Protein AF-A0AAV6AZR8-F1 (afdb_monomer_lite)

Sequence (219 aa):
MDTLADAMPPPLDPSGRSFALLDEAERDRLSPLLRPLPWIDGLITAMVIAPATPGEADGAEDGLDWLYMIWREGREAEVGALSLSGSAEIVDPVMAHYVHVADTLFEDPEAYRPYLAGSSDPAEAASLWAAGFWSGLSVSPDAWGATLEDEDALPLLAAVLSLVREADMPESVRADSPFQSMPAERREQMRGAAVEMLPEIILALHDHSLGLGEGADEA

Structure (mmCIF, N/CA/C/O backbone):
data_AF-A0AAV6AZR8-F1
#
_entry.id   AF-A0AAV6AZR8-F1
#
loop_
_atom_site.group_PDB
_atom_site.id
_atom_site.type_symbol
_atom_site.label_atom_id
_atom_site.label_alt_id
_atom_site.label_comp_id
_atom_site.label_asym_id
_atom_site.label_entity_id
_atom_site.label_seq_id
_atom_site.pdbx_PDB_ins_code
_atom_site.Cartn_x
_atom_site.Cartn_y
_atom_site.Cartn_z
_atom_site.occupancy
_atom_site.B_iso_or_equiv
_atom_site.auth_seq_id
_atom_site.auth_comp_id
_atom_site.auth_asym_id
_atom_site.auth_atom_id
_atom_site.pdbx_PDB_model_num
ATOM 1 N N . MET A 1 1 ? 25.809 -30.921 -33.225 1.00 39.84 1 MET A N 1
ATOM 2 C CA . MET A 1 1 ? 24.738 -29.923 -33.402 1.00 39.84 1 MET A CA 1
ATOM 3 C C . MET A 1 1 ? 23.665 -30.316 -32.411 1.00 39.84 1 MET A C 1
ATOM 5 O O . MET A 1 1 ? 22.793 -31.093 -32.754 1.00 39.84 1 MET A O 1
ATOM 9 N N . ASP A 1 2 ? 23.842 -29.913 -31.160 1.00 43.34 2 ASP A N 1
ATOM 10 C CA . ASP A 1 2 ? 22.902 -30.188 -30.076 1.00 43.34 2 ASP A CA 1
ATOM 11 C C . ASP A 1 2 ? 23.074 -29.097 -29.019 1.00 43.34 2 ASP A C 1
ATOM 13 O O . ASP A 1 2 ? 24.174 -28.557 -28.923 1.00 43.34 2 ASP A O 1
ATOM 17 N N . THR A 1 3 ? 22.001 -28.832 -28.267 1.00 42.59 3 THR A N 1
ATOM 18 C CA . THR A 1 3 ? 21.740 -27.745 -27.292 1.00 42.59 3 THR A CA 1
ATOM 19 C C . THR A 1 3 ? 20.974 -26.535 -27.837 1.00 42.59 3 THR A C 1
ATOM 21 O O . THR A 1 3 ? 21.466 -25.410 -27.873 1.00 42.59 3 THR A O 1
ATOM 24 N N . LEU A 1 4 ? 19.718 -26.791 -28.209 1.00 40.94 4 LEU A N 1
ATOM 25 C CA . LEU A 1 4 ? 18.610 -25.825 -28.180 1.00 40.94 4 LEU A CA 1
ATOM 26 C C . LEU A 1 4 ? 17.568 -26.319 -27.155 1.00 40.94 4 LEU A C 1
ATOM 28 O O . LEU A 1 4 ? 16.376 -26.401 -27.430 1.00 40.94 4 LEU A O 1
ATOM 32 N N . ALA A 1 5 ? 18.066 -26.743 -25.994 1.00 44.12 5 ALA A N 1
ATOM 33 C CA . ALA A 1 5 ? 17.274 -27.082 -24.823 1.00 44.12 5 ALA A CA 1
ATOM 34 C C . ALA A 1 5 ? 17.603 -26.056 -23.734 1.00 44.12 5 ALA A C 1
ATOM 36 O O . ALA A 1 5 ? 18.777 -25.779 -23.493 1.00 44.12 5 ALA A O 1
ATOM 37 N N . ASP A 1 6 ? 16.547 -25.529 -23.125 1.00 44.09 6 ASP A N 1
ATOM 38 C CA . ASP A 1 6 ? 16.524 -24.690 -21.927 1.00 44.09 6 ASP A CA 1
ATOM 39 C C . ASP A 1 6 ? 17.002 -23.240 -22.035 1.00 44.09 6 ASP A C 1
ATOM 41 O O . ASP A 1 6 ? 18.073 -22.849 -21.584 1.00 44.09 6 ASP A O 1
ATOM 45 N N . ALA A 1 7 ? 16.078 -22.402 -22.500 1.00 41.34 7 ALA A N 1
ATOM 46 C CA . ALA A 1 7 ? 15.711 -21.204 -21.744 1.00 41.34 7 ALA A CA 1
ATOM 47 C C . ALA A 1 7 ? 14.174 -21.089 -21.668 1.00 41.34 7 ALA A C 1
ATOM 49 O O . ALA A 1 7 ? 13.584 -20.064 -21.987 1.00 41.34 7 ALA A O 1
ATOM 50 N N . MET A 1 8 ? 13.526 -22.197 -21.288 1.00 35.59 8 MET A N 1
ATOM 51 C CA . MET A 1 8 ? 12.589 -22.163 -20.166 1.00 35.59 8 MET A CA 1
ATOM 52 C C . MET A 1 8 ? 12.681 -20.920 -19.270 1.00 35.59 8 MET A C 1
ATOM 54 O O . MET A 1 8 ? 13.585 -20.963 -18.435 1.00 35.59 8 MET A O 1
ATOM 58 N N . PRO A 1 9 ? 11.862 -19.845 -19.354 1.00 45.16 9 PRO A N 1
ATOM 59 C CA . PRO A 1 9 ? 11.699 -19.015 -18.165 1.00 45.16 9 PRO A CA 1
ATOM 60 C C . PRO A 1 9 ? 11.375 -19.962 -16.997 1.00 45.16 9 PRO A C 1
ATOM 62 O O . PRO A 1 9 ? 10.613 -20.919 -17.202 1.00 45.16 9 PRO A O 1
ATOM 65 N N . PRO A 1 10 ? 12.017 -19.793 -15.825 1.00 46.09 10 PRO A N 1
ATOM 66 C CA . PRO A 1 10 ? 11.734 -20.649 -14.683 1.00 46.09 10 PRO A CA 1
ATOM 67 C C . PRO A 1 10 ? 10.216 -20.664 -14.459 1.00 46.09 10 PRO A C 1
ATOM 69 O O . PRO A 1 10 ? 9.575 -19.628 -14.662 1.00 46.09 10 PRO A O 1
ATOM 72 N N . PRO A 1 11 ? 9.620 -21.819 -14.110 1.00 41.38 11 PRO A N 1
ATOM 73 C CA . PRO A 1 11 ? 8.207 -21.851 -13.766 1.00 41.38 11 PRO A CA 1
ATOM 74 C C . PRO A 1 11 ? 7.969 -20.784 -12.698 1.00 41.38 11 PRO A C 1
ATOM 76 O O . PRO A 1 11 ? 8.710 -20.736 -11.714 1.00 41.38 11 PRO A O 1
ATOM 79 N N . LEU A 1 12 ? 6.994 -19.903 -12.943 1.00 45.88 12 LEU A N 1
ATOM 80 C CA . LEU A 1 12 ? 6.555 -18.928 -11.953 1.00 45.88 12 LEU A CA 1
ATOM 81 C C . LEU A 1 12 ? 6.284 -19.698 -10.662 1.00 45.88 12 LEU A C 1
ATOM 83 O O . LEU A 1 12 ? 5.565 -20.701 -10.682 1.00 45.88 12 LEU A O 1
ATOM 87 N N . ASP A 1 13 ? 6.924 -19.271 -9.577 1.00 49.69 13 ASP A N 1
ATOM 88 C CA . ASP A 1 13 ? 6.594 -19.775 -8.255 1.00 49.69 13 ASP A CA 1
ATOM 89 C C . ASP A 1 13 ? 5.095 -19.520 -8.046 1.00 49.69 13 ASP A C 1
ATOM 91 O O . ASP A 1 13 ? 4.672 -18.363 -8.149 1.00 49.69 13 ASP A O 1
ATOM 95 N N . PRO A 1 14 ? 4.273 -20.563 -7.829 1.00 49.53 14 PRO A N 1
ATOM 96 C CA . PRO A 1 14 ? 2.843 -20.374 -7.649 1.00 49.53 14 PRO A CA 1
ATOM 97 C C . PRO A 1 14 ? 2.523 -19.503 -6.429 1.00 49.53 14 PRO A C 1
ATOM 99 O O . PRO A 1 14 ? 1.439 -18.946 -6.412 1.00 49.53 14 PRO A O 1
ATOM 102 N N . SER A 1 15 ? 3.459 -19.355 -5.477 1.00 59.19 15 SER A N 1
ATOM 103 C CA . SER A 1 15 ? 3.314 -18.509 -4.282 1.00 59.19 15 SER A CA 1
ATOM 104 C C . SER A 1 15 ? 3.686 -17.031 -4.483 1.00 59.19 15 SER A C 1
ATOM 106 O O . SER A 1 15 ? 3.701 -16.239 -3.537 1.00 59.19 15 SER A O 1
ATOM 108 N N . GLY A 1 16 ? 4.015 -16.634 -5.720 1.00 69.31 16 GLY A N 1
ATOM 109 C CA . GLY A 1 16 ? 4.488 -15.284 -6.010 1.00 69.31 16 GLY A CA 1
ATOM 110 C C . GLY A 1 16 ? 5.851 -14.972 -5.372 1.00 69.31 16 GLY A C 1
ATOM 111 O O . GLY A 1 16 ? 6.478 -15.795 -4.711 1.00 69.31 16 GLY A O 1
ATOM 112 N N . ARG A 1 17 ? 6.367 -13.758 -5.592 1.00 86.69 17 ARG A N 1
ATOM 113 C CA . ARG A 1 17 ? 7.645 -13.289 -5.026 1.00 86.69 17 ARG A CA 1
ATOM 114 C C . ARG A 1 17 ? 7.453 -11.913 -4.413 1.00 86.69 17 ARG A C 1
ATOM 116 O O . ARG A 1 17 ? 7.167 -10.956 -5.123 1.00 86.69 17 ARG A O 1
ATOM 123 N N . SER A 1 18 ? 7.710 -11.812 -3.112 1.00 88.38 18 SER A N 1
ATOM 124 C CA . SER A 1 18 ? 7.709 -10.540 -2.389 1.00 88.38 18 SER A CA 1
ATOM 125 C C . SER A 1 18 ? 8.753 -9.558 -2.930 1.00 88.38 18 SER A C 1
ATOM 127 O O . SER A 1 18 ? 9.899 -9.942 -3.192 1.00 88.38 18 SER A O 1
ATOM 129 N N . PHE A 1 19 ? 8.434 -8.263 -2.949 1.00 92.12 19 PHE A N 1
ATOM 130 C CA . PHE A 1 19 ? 9.407 -7.183 -3.148 1.00 92.12 19 PHE A CA 1
ATOM 131 C C . PHE A 1 19 ? 10.575 -7.232 -2.152 1.00 92.12 19 PHE A C 1
ATOM 133 O O . PHE A 1 19 ? 11.686 -6.793 -2.472 1.00 92.12 19 PHE A O 1
ATOM 140 N N . ALA A 1 20 ? 10.368 -7.807 -0.961 1.00 87.88 20 ALA A N 1
ATOM 141 C CA . ALA A 1 20 ? 11.431 -8.035 0.018 1.00 87.88 20 ALA A CA 1
ATOM 142 C C . ALA A 1 20 ? 12.569 -8.908 -0.538 1.00 87.88 20 ALA A C 1
ATOM 144 O O . ALA A 1 20 ? 13.720 -8.751 -0.129 1.00 87.88 20 ALA A O 1
ATOM 145 N N . LEU A 1 21 ? 12.263 -9.776 -1.506 1.00 90.38 21 LEU A N 1
ATOM 146 C CA . LEU A 1 21 ? 13.210 -10.700 -2.118 1.00 90.38 21 LEU A CA 1
ATOM 147 C C . LEU A 1 21 ? 13.931 -10.119 -3.334 1.00 90.38 21 LEU A C 1
ATOM 149 O O . LEU A 1 21 ? 14.850 -10.774 -3.819 1.00 90.38 21 LEU A O 1
ATOM 153 N N . LEU A 1 22 ? 13.540 -8.945 -3.844 1.00 90.25 22 LEU A N 1
ATOM 154 C CA . LEU A 1 22 ? 14.259 -8.281 -4.938 1.00 90.25 22 LEU A CA 1
ATOM 155 C C . LEU A 1 22 ? 15.672 -7.903 -4.497 1.00 90.25 22 LEU A C 1
ATOM 157 O O . LEU A 1 22 ? 15.849 -7.359 -3.405 1.00 90.25 22 LEU A O 1
ATOM 161 N N . ASP A 1 23 ? 16.666 -8.155 -5.342 1.00 90.31 23 ASP A N 1
ATOM 162 C CA . ASP A 1 23 ? 18.022 -7.672 -5.103 1.00 90.31 23 ASP A CA 1
ATOM 163 C C . ASP A 1 23 ? 18.166 -6.172 -5.436 1.00 90.31 23 ASP A C 1
ATOM 165 O O . ASP A 1 23 ? 17.248 -5.516 -5.936 1.00 90.31 23 ASP A O 1
ATOM 169 N N . GLU A 1 24 ? 19.317 -5.588 -5.096 1.00 88.69 24 GLU A N 1
ATOM 170 C CA . GLU A 1 24 ? 19.593 -4.165 -5.338 1.00 88.69 24 GLU A CA 1
ATOM 171 C C . GLU A 1 24 ? 19.559 -3.815 -6.834 1.00 88.69 24 GLU A C 1
ATOM 173 O O . GLU A 1 24 ? 18.994 -2.792 -7.211 1.00 88.69 24 GLU A O 1
ATOM 178 N N . ALA A 1 25 ? 20.067 -4.695 -7.702 1.00 90.19 25 ALA A N 1
ATOM 179 C CA . ALA A 1 25 ? 20.112 -4.456 -9.141 1.00 90.19 25 ALA A CA 1
ATOM 180 C C . ALA A 1 25 ? 18.718 -4.520 -9.788 1.00 90.19 25 ALA A C 1
ATOM 182 O O . ALA A 1 25 ? 18.440 -3.785 -10.739 1.00 90.19 25 ALA A O 1
ATOM 183 N N . GLU A 1 26 ? 17.840 -5.391 -9.291 1.00 90.62 26 GLU A N 1
ATOM 184 C CA . GLU A 1 26 ? 16.429 -5.443 -9.665 1.00 90.62 26 GLU A CA 1
ATOM 185 C C . GLU A 1 26 ? 15.716 -4.155 -9.235 1.00 90.62 26 GLU A C 1
ATOM 187 O O . GLU A 1 26 ? 15.073 -3.507 -10.062 1.00 90.62 26 GLU A O 1
ATOM 192 N N . ARG A 1 27 ? 15.883 -3.720 -7.979 1.00 90.62 27 ARG A N 1
ATOM 193 C CA . ARG A 1 27 ? 15.265 -2.478 -7.476 1.00 90.62 27 ARG A CA 1
ATOM 194 C C . ARG A 1 27 ? 15.737 -1.243 -8.242 1.00 90.62 27 ARG A C 1
ATOM 196 O O . ARG A 1 27 ? 14.907 -0.424 -8.643 1.00 90.62 27 ARG A O 1
ATOM 203 N N . ASP A 1 28 ? 17.036 -1.136 -8.503 1.00 90.38 28 ASP A N 1
ATOM 204 C CA . ASP A 1 28 ? 17.619 -0.025 -9.259 1.00 90.38 28 ASP A CA 1
ATOM 205 C C . ASP A 1 28 ? 17.060 0.051 -10.679 1.00 90.38 28 ASP A C 1
ATOM 207 O O . ASP A 1 28 ? 16.790 1.146 -11.175 1.00 90.38 28 ASP A O 1
ATOM 211 N N . ARG A 1 29 ? 16.827 -1.102 -11.319 1.00 89.50 29 ARG A N 1
ATOM 212 C CA 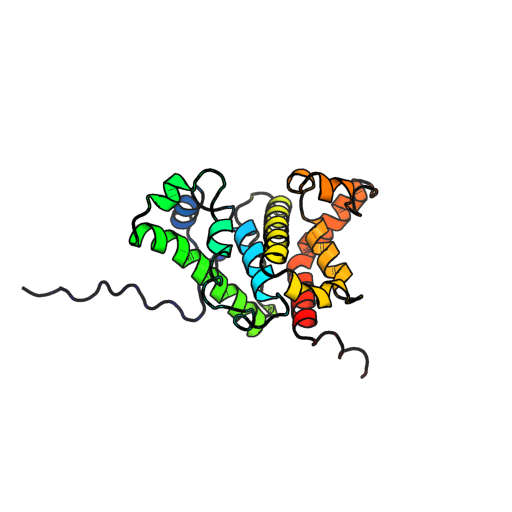. ARG A 1 29 ? 16.239 -1.183 -12.663 1.00 89.50 29 ARG A CA 1
ATOM 213 C C . ARG A 1 29 ? 14.773 -0.753 -12.689 1.00 89.50 29 ARG A C 1
ATOM 215 O O . ARG A 1 29 ? 14.357 -0.112 -13.651 1.00 89.50 29 ARG A O 1
ATOM 222 N N . LEU A 1 30 ? 14.002 -1.093 -11.656 1.00 89.81 30 LEU A N 1
ATOM 223 C CA . LEU A 1 30 ? 12.572 -0.777 -11.560 1.00 89.81 30 LEU A CA 1
ATOM 224 C C . LEU A 1 30 ? 12.313 0.694 -11.181 1.00 89.81 30 LEU A C 1
ATOM 226 O O . LEU A 1 30 ? 11.395 1.322 -11.712 1.00 89.81 30 LEU A O 1
ATOM 230 N N . SER A 1 31 ? 13.145 1.263 -10.303 1.00 89.38 31 SER A N 1
ATOM 231 C CA . SER A 1 31 ? 12.974 2.607 -9.718 1.00 89.38 31 SER A CA 1
ATOM 232 C C . SER A 1 31 ? 12.757 3.790 -10.693 1.00 89.38 31 SER A C 1
ATOM 234 O O . SER A 1 31 ? 12.057 4.742 -10.320 1.00 89.38 31 SER A O 1
ATOM 236 N N . PRO A 1 32 ? 13.298 3.804 -11.932 1.00 89.31 32 PRO A N 1
ATOM 237 C CA . PRO A 1 32 ? 13.096 4.914 -12.864 1.00 89.31 32 PRO A CA 1
ATOM 238 C C . PRO A 1 32 ? 11.761 4.838 -13.614 1.00 89.31 32 PRO A C 1
ATOM 240 O O . PRO A 1 32 ? 11.379 5.810 -14.268 1.00 89.31 32 PRO A O 1
ATOM 243 N N . LEU A 1 33 ? 11.090 3.686 -13.597 1.00 90.00 33 LEU A N 1
ATOM 244 C CA . LEU A 1 33 ? 9.891 3.416 -14.397 1.00 90.00 33 LEU A CA 1
ATOM 245 C C . LEU A 1 33 ? 8.650 3.263 -13.524 1.00 90.00 33 LEU A C 1
ATOM 247 O O . LEU A 1 33 ? 7.577 3.732 -13.900 1.00 90.00 33 LEU A O 1
ATOM 251 N N . LEU A 1 34 ? 8.810 2.655 -12.352 1.00 91.50 34 LEU A N 1
ATOM 252 C CA . LEU A 1 34 ? 7.734 2.424 -11.405 1.00 91.50 34 LEU A CA 1
ATOM 253 C C . LEU A 1 34 ? 7.614 3.556 -10.380 1.00 91.50 34 LEU A C 1
ATOM 255 O O . LEU A 1 34 ? 8.583 4.247 -10.045 1.00 91.50 34 LEU A O 1
ATOM 259 N N . ARG A 1 35 ? 6.405 3.721 -9.842 1.00 92.56 35 ARG A N 1
ATOM 260 C CA . ARG A 1 35 ? 6.195 4.379 -8.551 1.00 92.56 35 ARG A CA 1
ATOM 261 C C . ARG A 1 35 ? 6.989 3.640 -7.458 1.00 92.56 35 ARG A C 1
ATOM 263 O O . ARG A 1 35 ? 7.381 2.488 -7.652 1.00 92.56 35 ARG A O 1
ATOM 270 N N . PRO A 1 36 ? 7.263 4.285 -6.309 1.00 93.19 36 PRO A N 1
ATOM 271 C CA . PRO A 1 36 ? 7.987 3.637 -5.218 1.00 93.19 36 PRO A CA 1
ATOM 272 C C . PRO A 1 36 ? 7.353 2.297 -4.827 1.00 93.19 36 PRO A C 1
ATOM 274 O O . PRO A 1 36 ? 6.136 2.213 -4.696 1.00 93.19 36 PRO A O 1
ATOM 277 N N . LEU A 1 37 ? 8.169 1.265 -4.594 1.00 94.62 37 LEU A N 1
ATOM 278 C CA . LEU A 1 37 ? 7.673 -0.072 -4.245 1.00 94.62 37 LEU A CA 1
ATOM 279 C C . LEU A 1 37 ? 6.726 -0.086 -3.025 1.00 94.62 37 LEU A C 1
ATOM 281 O O . LEU A 1 37 ? 5.713 -0.771 -3.121 1.00 94.62 37 LEU A O 1
ATOM 285 N N . PRO A 1 38 ? 6.946 0.700 -1.941 1.00 95.06 38 PRO A N 1
ATOM 286 C CA . PRO A 1 38 ? 5.963 0.802 -0.857 1.00 95.06 38 PRO A CA 1
ATOM 287 C C . PRO A 1 38 ? 4.595 1.296 -1.327 1.00 95.06 38 PRO A C 1
ATOM 289 O O . PRO A 1 38 ? 3.573 0.779 -0.899 1.00 95.06 38 PRO A O 1
ATOM 292 N N . TRP A 1 39 ? 4.563 2.261 -2.251 1.00 94.94 39 TRP A N 1
ATOM 293 C CA . TRP A 1 39 ? 3.314 2.759 -2.830 1.00 94.94 39 TRP A CA 1
ATOM 294 C C . TRP A 1 39 ? 2.600 1.663 -3.631 1.00 94.94 39 TRP A C 1
ATOM 296 O O . TRP A 1 39 ? 1.392 1.498 -3.517 1.00 94.94 39 TRP A O 1
ATOM 306 N N . ILE A 1 40 ? 3.341 0.878 -4.416 1.00 95.75 40 ILE A N 1
ATOM 307 C CA . ILE A 1 40 ? 2.758 -0.224 -5.196 1.00 95.75 40 ILE A CA 1
ATOM 308 C C . ILE A 1 40 ? 2.228 -1.326 -4.274 1.00 95.75 40 ILE A C 1
ATOM 310 O O . ILE A 1 40 ? 1.142 -1.842 -4.516 1.00 95.75 40 ILE A O 1
ATOM 314 N N . ASP A 1 41 ? 2.957 -1.652 -3.206 1.00 96.81 41 ASP A N 1
ATOM 315 C CA . ASP A 1 41 ? 2.508 -2.605 -2.190 1.00 96.81 41 ASP A CA 1
ATOM 316 C C . ASP A 1 41 ? 1.186 -2.163 -1.553 1.00 96.81 41 ASP A C 1
ATOM 318 O O . ASP A 1 41 ? 0.236 -2.932 -1.548 1.00 96.81 41 ASP A O 1
ATOM 322 N N . GLY A 1 42 ? 1.069 -0.899 -1.132 1.00 96.62 42 GLY A N 1
ATOM 323 C CA . GLY A 1 42 ? -0.186 -0.382 -0.581 1.00 96.62 42 GLY A CA 1
ATOM 324 C C . GLY A 1 42 ? -1.360 -0.466 -1.559 1.00 96.62 42 GLY A C 1
ATOM 325 O O . GLY A 1 42 ? -2.448 -0.886 -1.165 1.00 96.62 42 GLY A O 1
ATOM 326 N N . LEU A 1 43 ? -1.138 -0.116 -2.834 1.00 95.75 43 LEU A N 1
ATOM 327 C CA . LEU A 1 43 ? -2.140 -0.258 -3.901 1.00 95.75 43 LEU A CA 1
ATOM 328 C C . LEU A 1 43 ? -2.629 -1.709 -4.011 1.00 95.75 43 LEU A C 1
ATOM 330 O O . LEU A 1 43 ? -3.835 -1.953 -3.999 1.00 95.75 43 LEU A O 1
ATOM 334 N N . ILE A 1 44 ? -1.690 -2.654 -4.094 1.00 95.19 44 ILE A N 1
ATOM 335 C CA . ILE A 1 44 ? -1.968 -4.089 -4.192 1.00 95.19 44 ILE A CA 1
ATOM 336 C C . ILE A 1 44 ? -2.739 -4.571 -2.964 1.00 95.19 44 ILE A C 1
ATOM 338 O O . ILE A 1 44 ? -3.760 -5.231 -3.124 1.00 95.19 44 ILE A O 1
ATOM 342 N N . THR A 1 45 ? -2.306 -4.211 -1.754 1.00 96.00 45 THR A N 1
ATOM 343 C CA . THR A 1 45 ? -2.985 -4.616 -0.519 1.00 96.00 45 THR A CA 1
ATOM 344 C C . THR A 1 45 ? -4.435 -4.156 -0.506 1.00 96.00 45 THR A C 1
ATOM 346 O O . THR A 1 45 ? -5.312 -4.964 -0.225 1.00 96.00 45 THR A O 1
ATOM 349 N N . ALA A 1 46 ? -4.711 -2.893 -0.851 1.00 94.38 46 ALA A N 1
ATOM 350 C CA . ALA A 1 46 ? -6.084 -2.395 -0.936 1.00 94.38 46 ALA A CA 1
ATOM 351 C C . ALA A 1 46 ? -6.919 -3.195 -1.946 1.00 94.38 46 ALA A C 1
ATOM 353 O O . ALA A 1 46 ? -8.059 -3.540 -1.666 1.00 94.38 46 ALA A O 1
ATOM 354 N N . MET A 1 47 ? -6.362 -3.531 -3.108 1.00 91.19 47 MET A N 1
ATOM 355 C CA . MET A 1 47 ? -7.083 -4.339 -4.093 1.00 91.19 47 MET A CA 1
ATOM 356 C C . MET A 1 47 ? -7.344 -5.773 -3.622 1.00 91.19 47 MET A C 1
ATOM 358 O O . MET A 1 47 ? -8.382 -6.334 -3.953 1.00 91.19 47 MET A O 1
ATOM 362 N N . VAL A 1 48 ? -6.407 -6.371 -2.883 1.00 91.06 48 VAL A N 1
ATOM 363 C CA . VAL A 1 48 ? -6.520 -7.747 -2.379 1.00 91.06 48 VAL A CA 1
ATOM 364 C C . VAL A 1 48 ? -7.557 -7.853 -1.264 1.00 91.06 48 VAL A C 1
ATOM 366 O O . VAL A 1 48 ? -8.333 -8.801 -1.263 1.00 91.06 48 VAL A O 1
ATOM 369 N N . ILE A 1 49 ? -7.592 -6.886 -0.341 1.00 90.62 49 ILE A N 1
ATOM 370 C CA . ILE A 1 49 ? -8.554 -6.887 0.775 1.00 90.62 49 ILE A CA 1
ATOM 371 C C . ILE A 1 49 ? -9.874 -6.191 0.431 1.00 90.62 49 ILE A C 1
ATOM 373 O O . ILE A 1 49 ? -10.745 -6.079 1.290 1.00 90.62 49 ILE A O 1
ATOM 377 N N . ALA A 1 50 ? -10.019 -5.663 -0.790 1.00 83.38 50 ALA A N 1
ATOM 378 C CA . ALA A 1 50 ? -11.271 -5.065 -1.221 1.00 83.38 50 ALA A CA 1
ATOM 379 C C . ALA A 1 50 ? -12.398 -6.109 -1.056 1.00 83.38 50 ALA A C 1
ATOM 381 O O . ALA A 1 50 ? -12.237 -7.227 -1.544 1.00 83.38 50 ALA A O 1
ATOM 382 N N . PRO A 1 51 ? -13.541 -5.772 -0.428 1.00 65.00 51 PRO A N 1
ATOM 383 C CA . PRO A 1 51 ? -14.620 -6.728 -0.122 1.00 65.00 51 PRO A CA 1
ATOM 384 C C . PRO A 1 51 ? -15.362 -7.357 -1.325 1.00 65.00 51 PRO A C 1
ATOM 386 O O . PRO A 1 51 ? -16.477 -7.852 -1.173 1.00 65.00 51 PRO A O 1
ATOM 389 N N . ALA A 1 52 ? -14.794 -7.344 -2.533 1.00 63.16 52 ALA A N 1
ATOM 390 C CA . ALA A 1 52 ? -15.382 -7.929 -3.735 1.00 63.16 52 ALA A CA 1
ATOM 391 C C . ALA A 1 52 ? -14.562 -9.127 -4.226 1.00 63.16 52 ALA A C 1
ATOM 393 O O . ALA A 1 52 ? -13.335 -9.120 -4.196 1.00 63.16 52 ALA A O 1
ATOM 394 N N . THR A 1 53 ? -15.238 -10.149 -4.752 1.00 49.97 53 THR A N 1
ATOM 395 C CA . THR A 1 53 ? -14.569 -11.273 -5.414 1.00 49.97 53 THR A CA 1
ATOM 396 C C . THR A 1 53 ? -13.912 -10.772 -6.707 1.00 49.97 53 THR A C 1
ATOM 398 O O . THR A 1 53 ? -14.623 -10.227 -7.561 1.00 49.97 53 THR A O 1
ATOM 401 N N . PRO A 1 54 ? -12.590 -10.948 -6.910 1.00 43.31 54 PRO A N 1
ATOM 402 C CA . PRO A 1 54 ? -11.954 -10.611 -8.179 1.00 43.31 54 PRO A CA 1
ATOM 403 C C . PRO A 1 54 ? -12.645 -11.373 -9.325 1.00 43.31 54 PRO A C 1
ATOM 405 O O . PRO A 1 54 ? -12.508 -12.590 -9.437 1.00 43.31 54 PRO A O 1
ATOM 408 N N . GLY A 1 55 ? -13.426 -10.669 -10.154 1.00 41.78 55 GLY A N 1
ATOM 409 C CA . GLY A 1 55 ? -14.123 -11.237 -11.318 1.00 41.78 55 GLY A CA 1
ATOM 410 C C . GLY A 1 55 ? -15.657 -11.165 -11.332 1.00 41.78 55 GLY A C 1
ATOM 411 O O . GLY A 1 55 ? -16.239 -11.598 -12.326 1.00 41.78 55 GLY A O 1
ATOM 412 N N . GLU A 1 56 ? -16.320 -10.622 -10.302 1.00 45.28 56 GLU A N 1
ATOM 413 C CA . GLU A 1 56 ? -17.786 -10.403 -10.326 1.00 45.28 56 GLU A CA 1
ATOM 414 C C . GLU A 1 56 ? -18.213 -8.996 -10.781 1.00 45.28 56 GLU A C 1
ATOM 416 O O . GLU A 1 56 ? -19.371 -8.796 -11.148 1.00 45.28 56 GLU A O 1
ATOM 421 N N . ALA A 1 57 ? -17.290 -8.030 -10.823 1.00 46.25 57 ALA A N 1
ATOM 422 C CA . ALA A 1 57 ? -17.534 -6.744 -11.470 1.00 46.25 57 ALA A CA 1
ATOM 423 C C . ALA A 1 57 ? -17.536 -6.932 -12.999 1.00 46.25 57 ALA A C 1
ATOM 425 O O . ALA A 1 57 ? -16.641 -7.573 -13.551 1.00 46.25 57 ALA A O 1
ATOM 426 N N . ASP A 1 58 ? -18.570 -6.418 -13.665 1.00 43.03 58 ASP A N 1
ATOM 427 C CA . ASP A 1 58 ? -18.837 -6.566 -15.098 1.00 43.03 58 ASP A CA 1
ATOM 428 C C . ASP A 1 58 ? -17.578 -6.403 -15.980 1.00 43.03 58 ASP A C 1
ATOM 430 O O . ASP A 1 58 ? -17.087 -5.299 -16.181 1.00 43.03 58 ASP A O 1
ATOM 434 N N . GLY A 1 59 ? -17.114 -7.505 -16.583 1.00 45.50 59 GLY A N 1
ATOM 435 C CA . GLY A 1 59 ? -16.168 -7.496 -17.705 1.00 45.50 59 GLY A CA 1
ATOM 436 C C . GLY A 1 59 ? -14.697 -7.725 -17.338 1.00 45.50 59 GLY A C 1
ATOM 437 O O . GLY A 1 59 ? -13.982 -6.831 -16.910 1.00 45.50 59 GLY A O 1
ATOM 438 N N . ALA A 1 60 ? -14.189 -8.919 -17.655 1.00 47.22 60 ALA A N 1
ATOM 439 C CA . ALA A 1 60 ? -12.776 -9.295 -17.527 1.00 47.22 60 ALA A CA 1
ATOM 440 C C . ALA A 1 60 ? -11.792 -8.480 -18.407 1.00 47.22 60 ALA A C 1
ATOM 442 O O . ALA A 1 60 ? -10.594 -8.755 -18.377 1.00 47.22 60 ALA A O 1
ATOM 443 N N . GLU A 1 61 ? -12.271 -7.515 -19.204 1.00 48.19 61 GLU A N 1
ATOM 444 C CA . GLU A 1 61 ? -11.422 -6.650 -20.039 1.00 48.19 61 GLU A CA 1
ATOM 445 C C . GLU A 1 61 ? -10.756 -5.507 -19.246 1.00 48.19 61 GLU A C 1
ATOM 447 O O . GLU A 1 61 ? -9.673 -5.088 -19.646 1.00 48.19 61 GLU A O 1
ATOM 452 N N . ASP A 1 62 ? -11.291 -5.108 -18.082 1.00 53.91 62 ASP A N 1
ATOM 453 C CA . ASP A 1 62 ? -10.785 -3.961 -17.293 1.00 53.91 62 ASP A CA 1
ATOM 454 C C . ASP A 1 62 ? -9.875 -4.374 -16.106 1.00 53.91 62 ASP A C 1
ATOM 456 O O . ASP A 1 62 ? -9.333 -3.542 -15.376 1.00 53.91 62 ASP A O 1
ATOM 460 N N . GLY A 1 63 ? -9.652 -5.680 -15.896 1.00 61.78 63 GLY A N 1
ATOM 461 C CA . GLY A 1 63 ? -9.010 -6.223 -14.682 1.00 61.78 63 GLY A CA 1
ATOM 462 C C . GLY A 1 63 ? -7.527 -5.871 -14.475 1.00 61.78 63 GLY A C 1
ATOM 463 O O . GLY A 1 63 ? -6.967 -6.158 -13.416 1.00 61.78 63 GLY A O 1
ATOM 464 N N . LEU A 1 64 ? -6.875 -5.258 -15.466 1.00 72.12 64 LEU A N 1
ATOM 465 C CA . LEU A 1 64 ? -5.458 -4.881 -15.419 1.00 72.12 64 LEU A CA 1
ATOM 466 C C . LEU A 1 64 ? -5.220 -3.373 -15.555 1.00 72.12 64 LEU A C 1
ATOM 468 O O . LEU A 1 64 ? -4.064 -2.953 -15.586 1.00 72.12 64 LEU A O 1
ATOM 472 N N . ASP A 1 65 ? -6.264 -2.544 -15.585 1.00 77.50 65 ASP A N 1
ATOM 473 C CA . ASP A 1 65 ? -6.109 -1.092 -15.756 1.00 77.50 65 ASP A CA 1
ATOM 474 C C . ASP A 1 65 ? -5.330 -0.432 -14.609 1.00 77.50 65 ASP A C 1
ATOM 476 O O . ASP A 1 65 ? -4.632 0.568 -14.799 1.00 77.50 65 ASP A O 1
ATOM 480 N N . TRP A 1 66 ? -5.347 -1.047 -13.427 1.00 84.94 66 TRP A N 1
ATOM 481 C CA . TRP A 1 66 ? -4.524 -0.641 -12.290 1.00 84.94 66 TRP A CA 1
ATOM 482 C C . TRP A 1 66 ? -3.013 -0.710 -12.586 1.00 84.94 66 TRP A C 1
ATOM 484 O O . TRP A 1 66 ? -2.240 0.048 -11.995 1.00 84.94 66 TRP A O 1
ATOM 494 N N . LEU A 1 67 ? -2.566 -1.538 -13.546 1.00 85.56 67 LEU A N 1
ATOM 495 C CA . LEU A 1 67 ? -1.168 -1.558 -13.994 1.00 85.56 67 LEU A CA 1
ATOM 496 C C . LEU A 1 67 ? -0.758 -0.238 -14.654 1.00 85.56 67 LEU A C 1
ATOM 498 O O . LEU A 1 67 ? 0.428 0.069 -14.713 1.00 85.56 67 LEU A O 1
ATOM 502 N N . TYR A 1 68 ? -1.691 0.591 -15.127 1.00 85.31 68 TYR A N 1
ATOM 503 C CA . TYR A 1 68 ? -1.337 1.933 -15.587 1.00 85.31 68 TYR A CA 1
ATOM 504 C C . TYR A 1 68 ? -1.006 2.885 -14.431 1.00 85.31 68 TYR A C 1
ATOM 506 O O . TYR A 1 68 ? -0.275 3.856 -14.629 1.00 85.31 68 TYR A O 1
ATOM 514 N N . MET A 1 69 ? -1.482 2.596 -13.215 1.00 88.25 69 MET A N 1
ATOM 515 C CA . MET A 1 69 ? -1.264 3.437 -12.035 1.00 88.25 69 MET A CA 1
ATOM 516 C C . MET A 1 69 ? 0.128 3.254 -11.423 1.00 88.25 69 MET A C 1
ATOM 518 O O . MET A 1 69 ? 0.646 4.183 -10.801 1.00 88.25 69 MET A O 1
ATOM 522 N N . ILE A 1 70 ? 0.750 2.083 -11.601 1.00 90.19 70 ILE A N 1
ATOM 523 C CA . ILE A 1 70 ? 2.074 1.778 -11.032 1.00 90.19 70 ILE A CA 1
ATOM 524 C C . ILE A 1 70 ? 3.220 2.458 -11.786 1.00 90.19 70 ILE A C 1
ATOM 526 O O . ILE A 1 70 ? 4.336 2.518 -11.268 1.00 90.19 70 ILE A O 1
ATOM 530 N N . TRP A 1 71 ? 2.973 2.986 -12.988 1.00 89.75 71 TRP A N 1
ATOM 531 C CA . TRP A 1 71 ? 3.971 3.751 -13.727 1.00 89.75 71 TRP A CA 1
ATOM 532 C C . TRP A 1 71 ? 4.217 5.102 -13.063 1.00 89.75 71 TRP A C 1
ATOM 534 O O . TRP A 1 71 ? 3.309 5.771 -12.562 1.00 89.75 71 TRP A O 1
ATOM 544 N N . ARG A 1 72 ? 5.476 5.533 -13.073 1.00 83.94 72 ARG A N 1
ATOM 545 C CA . ARG A 1 72 ? 5.841 6.871 -12.620 1.00 83.94 72 ARG A CA 1
ATOM 546 C C . ARG A 1 72 ? 5.305 7.917 -13.601 1.00 83.94 72 ARG A C 1
ATOM 548 O O . ARG A 1 72 ? 5.432 7.756 -14.812 1.00 83.94 72 ARG A O 1
ATOM 555 N N . GLU A 1 73 ? 4.745 8.999 -13.066 1.00 80.44 73 GLU A N 1
ATOM 556 C CA . GLU A 1 73 ? 4.160 10.084 -13.868 1.00 80.44 73 GLU A CA 1
ATOM 557 C C . GLU A 1 73 ? 5.156 10.645 -14.891 1.00 80.44 73 GLU A C 1
ATOM 559 O O . GLU A 1 73 ? 6.320 10.907 -14.565 1.00 80.44 73 GLU A O 1
ATOM 564 N N . GLY A 1 74 ? 4.695 10.842 -16.130 1.00 77.19 74 GLY A N 1
ATOM 565 C CA . GLY A 1 74 ? 5.504 11.404 -17.213 1.00 77.19 74 GLY A CA 1
ATOM 566 C C . GLY A 1 74 ? 6.428 10.399 -17.908 1.00 77.19 74 GLY A C 1
ATOM 567 O O . GLY A 1 74 ? 7.299 10.807 -18.679 1.00 77.19 74 GLY A O 1
ATOM 568 N N . ARG A 1 75 ? 6.282 9.097 -17.627 1.00 78.12 75 ARG A N 1
ATOM 569 C CA . ARG A 1 75 ? 7.080 8.011 -18.230 1.00 78.12 75 ARG A CA 1
ATOM 570 C C . ARG A 1 75 ? 6.281 7.172 -19.230 1.00 78.12 75 ARG A C 1
ATOM 572 O O . ARG A 1 75 ? 6.772 6.151 -19.701 1.00 78.12 75 ARG A O 1
ATOM 579 N N . GLU A 1 76 ? 5.086 7.612 -19.613 1.00 74.62 76 GLU A N 1
ATOM 580 C CA . GLU A 1 76 ? 4.155 6.875 -20.477 1.00 74.62 76 GLU A CA 1
ATOM 581 C C . GLU A 1 76 ? 4.773 6.581 -21.853 1.00 74.62 76 GLU A C 1
ATOM 583 O O . GLU A 1 76 ? 4.615 5.489 -22.396 1.00 74.62 76 GLU A O 1
ATOM 588 N N . ALA A 1 77 ? 5.543 7.529 -22.398 1.00 75.56 77 ALA A N 1
ATOM 589 C CA . ALA A 1 77 ? 6.252 7.352 -23.665 1.00 75.56 77 ALA A CA 1
ATOM 590 C C . ALA A 1 77 ? 7.384 6.312 -23.580 1.00 75.56 77 ALA A C 1
ATOM 592 O O . ALA A 1 77 ? 7.667 5.632 -24.564 1.00 75.56 77 ALA A O 1
ATOM 593 N N . GLU A 1 78 ? 8.030 6.183 -22.420 1.00 79.19 78 GLU A N 1
ATOM 594 C CA . GLU A 1 78 ? 9.103 5.210 -22.197 1.00 79.19 78 GLU A CA 1
ATOM 595 C C . GLU A 1 78 ? 8.537 3.813 -21.976 1.00 79.19 78 GLU A C 1
ATOM 597 O O . GLU A 1 78 ? 9.036 2.862 -22.570 1.00 79.19 78 GLU A O 1
ATOM 602 N N . VAL A 1 79 ? 7.447 3.707 -21.210 1.00 75.56 79 VAL A N 1
ATOM 603 C CA . VAL A 1 79 ? 6.689 2.461 -21.035 1.00 75.56 79 VAL A CA 1
ATOM 604 C C . VAL A 1 79 ? 6.134 1.976 -22.377 1.00 75.56 79 VAL A C 1
ATOM 606 O O . VAL A 1 79 ? 6.314 0.815 -22.731 1.00 75.56 79 VAL A O 1
ATOM 609 N N . GLY A 1 80 ? 5.538 2.868 -23.174 1.00 75.00 80 GLY A N 1
ATOM 610 C CA . GLY A 1 80 ? 5.009 2.533 -24.501 1.00 75.00 80 GLY A CA 1
ATOM 611 C C . GLY A 1 80 ? 6.076 2.151 -25.535 1.00 75.00 80 GLY A C 1
ATOM 612 O O . GLY A 1 80 ? 5.748 1.550 -26.557 1.00 75.00 80 GLY A O 1
ATOM 613 N N . ALA A 1 81 ? 7.347 2.480 -25.285 1.00 80.50 81 ALA A N 1
ATOM 614 C CA . ALA A 1 81 ? 8.476 2.104 -26.135 1.00 80.50 81 ALA A CA 1
ATOM 615 C C . ALA A 1 81 ? 9.126 0.767 -25.732 1.00 80.50 81 ALA A C 1
ATOM 617 O O . ALA A 1 81 ? 10.038 0.302 -26.426 1.00 80.50 81 ALA A O 1
ATOM 618 N N . LEU A 1 82 ? 8.692 0.148 -24.628 1.00 79.06 82 LEU A N 1
ATOM 619 C CA . LEU A 1 82 ? 9.221 -1.137 -24.189 1.00 79.06 82 LEU A CA 1
ATOM 620 C C . LEU A 1 82 ? 8.866 -2.245 -25.186 1.00 79.06 82 LEU A C 1
ATOM 622 O O . LEU A 1 82 ? 7.757 -2.342 -25.708 1.00 79.06 82 LEU A O 1
ATOM 626 N N . SER A 1 83 ? 9.839 -3.118 -25.433 1.00 77.19 83 SER A N 1
ATOM 627 C CA . SER A 1 83 ? 9.571 -4.408 -26.073 1.00 77.19 83 SER A CA 1
ATOM 628 C C . SER A 1 83 ? 8.731 -5.291 -25.151 1.00 77.19 83 SER A C 1
ATOM 630 O O . SER A 1 83 ? 8.778 -5.116 -23.938 1.00 77.19 83 SER A O 1
ATOM 632 N N . LEU A 1 84 ? 8.054 -6.303 -25.701 1.00 74.56 84 LEU A N 1
ATOM 633 C CA . LEU A 1 84 ? 7.285 -7.263 -24.901 1.00 74.56 84 LEU A CA 1
ATOM 634 C C . LEU A 1 84 ? 8.116 -7.884 -23.763 1.00 74.56 84 LEU A C 1
ATOM 636 O O . LEU A 1 84 ? 7.633 -7.993 -22.642 1.00 74.56 84 LEU A O 1
ATOM 640 N N . SER A 1 85 ? 9.378 -8.241 -24.029 1.00 74.25 85 SER A N 1
ATOM 641 C CA . SER A 1 85 ? 10.288 -8.756 -23.000 1.00 74.25 85 SER A CA 1
ATOM 642 C C . SER A 1 85 ? 10.654 -7.695 -21.963 1.00 74.25 85 SER A C 1
ATOM 644 O O . SER A 1 85 ? 10.698 -7.996 -20.780 1.00 74.25 85 SER A O 1
ATOM 646 N N . GLY A 1 86 ? 10.865 -6.447 -22.388 1.00 77.75 86 GLY A N 1
ATOM 647 C CA . GLY A 1 86 ? 11.131 -5.336 -21.470 1.00 77.75 86 GLY A CA 1
ATOM 648 C C . GLY A 1 86 ? 9.932 -4.999 -20.582 1.00 77.75 86 GLY A C 1
ATOM 649 O O . GLY A 1 86 ? 10.116 -4.666 -19.418 1.00 77.75 86 GLY A O 1
ATOM 650 N N . SER A 1 87 ? 8.708 -5.123 -21.101 1.00 79.62 87 SER A N 1
ATOM 651 C CA . SER A 1 87 ? 7.485 -4.990 -20.306 1.00 79.62 87 SER A CA 1
ATOM 652 C C . SER A 1 87 ? 7.348 -6.134 -19.301 1.00 79.62 87 SER A C 1
ATOM 654 O O . SER A 1 87 ? 7.078 -5.866 -18.135 1.00 79.62 87 SER A O 1
ATOM 656 N N . ALA A 1 88 ? 7.589 -7.382 -19.718 1.00 82.44 88 ALA A N 1
ATOM 657 C CA . ALA A 1 88 ? 7.542 -8.546 -18.828 1.00 82.44 88 ALA A CA 1
ATOM 658 C C . ALA A 1 88 ? 8.554 -8.429 -17.675 1.00 82.44 88 ALA A C 1
ATOM 660 O O . ALA A 1 88 ? 8.186 -8.591 -16.519 1.00 82.44 88 ALA A O 1
ATOM 661 N N . GLU A 1 89 ? 9.792 -8.003 -17.950 1.00 83.31 89 GLU A N 1
ATOM 662 C CA . GLU A 1 89 ? 10.823 -7.798 -16.917 1.00 83.31 89 GLU A CA 1
ATOM 663 C C . GLU A 1 89 ? 10.432 -6.793 -15.815 1.00 83.31 89 GLU A C 1
ATOM 665 O O . GLU A 1 89 ? 11.034 -6.803 -14.740 1.00 83.31 89 GLU A O 1
ATOM 670 N N . ILE A 1 90 ? 9.450 -5.923 -16.069 1.00 85.38 90 ILE A N 1
ATOM 671 C CA . ILE A 1 90 ? 8.972 -4.921 -15.109 1.00 85.38 90 ILE A CA 1
ATOM 672 C C . ILE A 1 90 ? 7.640 -5.329 -14.476 1.00 85.38 90 ILE A C 1
ATOM 674 O O . ILE A 1 90 ? 7.444 -5.120 -13.280 1.00 85.38 90 ILE A O 1
ATOM 678 N N . VAL A 1 91 ? 6.731 -5.903 -15.264 1.00 86.88 91 VAL A N 1
ATOM 679 C CA . VAL A 1 91 ? 5.399 -6.316 -14.804 1.00 86.88 91 VAL A CA 1
ATOM 680 C C . VAL A 1 91 ? 5.474 -7.603 -13.983 1.00 86.88 91 VAL A C 1
ATOM 682 O O . VAL A 1 91 ? 4.788 -7.701 -12.969 1.00 86.88 91 VAL A O 1
ATOM 685 N N . ASP A 1 92 ? 6.334 -8.557 -14.351 1.00 90.06 92 ASP A N 1
ATOM 686 C CA . ASP A 1 92 ? 6.421 -9.860 -13.681 1.00 90.06 92 ASP A CA 1
ATOM 687 C C . ASP A 1 92 ? 6.739 -9.730 -12.181 1.00 90.06 92 ASP A C 1
ATOM 689 O O . ASP A 1 92 ? 6.032 -10.352 -11.388 1.00 90.06 92 ASP A O 1
ATOM 693 N N . PRO A 1 93 ? 7.706 -8.899 -11.729 1.00 92.12 93 PRO A N 1
ATOM 694 C CA . PRO A 1 93 ? 7.915 -8.662 -10.300 1.00 92.12 93 PRO A CA 1
ATOM 695 C C . PRO A 1 93 ? 6.686 -8.108 -9.573 1.00 92.12 93 PRO A C 1
ATOM 697 O O . PRO A 1 93 ? 6.451 -8.456 -8.421 1.00 92.12 93 PRO A O 1
ATOM 700 N N . VAL A 1 94 ? 5.904 -7.247 -10.228 1.00 92.56 94 VAL A N 1
ATOM 701 C CA . VAL A 1 94 ? 4.714 -6.628 -9.628 1.00 92.56 94 VAL A CA 1
ATOM 702 C C . VAL A 1 94 ? 3.580 -7.640 -9.517 1.00 92.56 94 VAL A C 1
ATOM 704 O O . VAL A 1 94 ? 2.951 -7.735 -8.468 1.00 92.56 94 VAL A O 1
ATOM 707 N N . MET A 1 95 ? 3.361 -8.447 -10.555 1.00 91.19 95 MET A N 1
ATOM 708 C CA . MET A 1 95 ? 2.366 -9.521 -10.528 1.00 91.19 95 MET A CA 1
ATOM 709 C C . MET A 1 95 ? 2.755 -10.632 -9.552 1.00 91.19 95 MET A C 1
ATOM 711 O O . MET A 1 95 ? 1.905 -11.139 -8.827 1.00 91.19 95 MET A O 1
ATOM 715 N N . ALA A 1 96 ? 4.040 -10.980 -9.482 1.00 92.25 96 ALA A N 1
ATOM 716 C CA . ALA A 1 96 ? 4.544 -11.926 -8.496 1.00 92.25 96 ALA A CA 1
ATOM 717 C C . ALA A 1 96 ? 4.334 -11.404 -7.068 1.00 92.25 96 ALA A C 1
ATOM 719 O O . ALA A 1 96 ? 3.999 -12.184 -6.180 1.00 92.25 96 ALA A O 1
ATOM 720 N N . HIS A 1 97 ? 4.490 -10.098 -6.845 1.00 94.88 97 HIS A N 1
ATOM 721 C CA . HIS A 1 97 ? 4.210 -9.488 -5.549 1.00 94.88 97 HIS A CA 1
ATOM 722 C C . HIS A 1 97 ? 2.708 -9.432 -5.240 1.00 94.88 97 HIS A C 1
ATOM 724 O O . HIS A 1 97 ? 2.320 -9.710 -4.111 1.00 94.88 97 HIS A O 1
ATOM 730 N N . TYR A 1 98 ? 1.857 -9.168 -6.237 1.00 93.06 98 TYR A N 1
ATOM 731 C CA . TYR A 1 98 ? 0.398 -9.260 -6.099 1.00 93.06 98 TYR A CA 1
ATOM 732 C C . TYR A 1 98 ? -0.041 -10.646 -5.612 1.00 93.06 98 TYR A C 1
ATOM 734 O O . TYR A 1 98 ? -0.755 -10.743 -4.617 1.00 93.06 98 TYR A O 1
ATOM 742 N N . VAL A 1 99 ? 0.436 -11.711 -6.270 1.00 91.06 99 VAL A N 1
ATOM 743 C CA . VAL A 1 99 ? 0.139 -13.098 -5.872 1.00 91.06 99 VAL A CA 1
ATOM 744 C C . VAL A 1 99 ? 0.646 -13.371 -4.460 1.00 91.06 99 VAL A C 1
ATOM 746 O O . VAL A 1 99 ? -0.094 -13.898 -3.643 1.00 91.06 99 VAL A O 1
ATOM 749 N N . HIS A 1 100 ? 1.864 -12.930 -4.139 1.00 93.19 100 HIS A N 1
ATOM 750 C CA . HIS A 1 100 ? 2.416 -13.092 -2.798 1.00 93.19 100 HIS A CA 1
ATOM 751 C C . HIS A 1 100 ? 1.550 -12.430 -1.714 1.00 93.19 100 HIS A C 1
ATOM 753 O O . HIS A 1 100 ? 1.320 -13.034 -0.669 1.00 93.19 100 HIS A O 1
ATOM 759 N N . VAL A 1 101 ? 1.071 -11.201 -1.939 1.00 93.81 101 VAL A N 1
ATOM 760 C CA . VAL A 1 101 ? 0.205 -10.491 -0.982 1.00 93.81 101 VAL A CA 1
ATOM 761 C C . VAL A 1 101 ? -1.143 -11.194 -0.836 1.00 93.81 101 VAL A C 1
ATOM 763 O O . VAL A 1 101 ? -1.587 -11.387 0.294 1.00 93.81 101 VAL A O 1
ATOM 766 N N . ALA A 1 102 ? -1.758 -11.613 -1.946 1.00 91.75 102 ALA A N 1
ATOM 767 C CA . ALA A 1 102 ? -3.000 -12.380 -1.933 1.00 91.75 102 ALA A CA 1
ATOM 768 C C . ALA A 1 102 ? -2.843 -13.685 -1.143 1.00 91.75 102 ALA A C 1
ATOM 770 O O . ALA A 1 102 ? -3.534 -13.884 -0.148 1.00 91.75 102 ALA A O 1
ATOM 771 N N . ASP A 1 103 ? -1.877 -14.522 -1.514 1.00 91.00 103 ASP A N 1
ATOM 772 C CA . ASP A 1 103 ? -1.637 -15.801 -0.847 1.00 91.00 103 ASP A CA 1
ATOM 773 C C . ASP A 1 103 ? -1.325 -15.608 0.638 1.00 91.00 103 ASP A C 1
ATOM 775 O O . ASP A 1 103 ? -1.858 -16.322 1.481 1.00 91.00 103 ASP A O 1
ATOM 779 N N . THR A 1 104 ? -0.509 -14.610 0.989 1.00 91.94 104 THR A N 1
ATOM 780 C CA . THR A 1 104 ? -0.184 -14.352 2.397 1.00 91.94 104 THR A CA 1
ATOM 781 C C . THR A 1 104 ? -1.427 -13.934 3.179 1.00 91.94 104 THR A C 1
ATOM 783 O O . THR A 1 104 ? -1.660 -14.465 4.254 1.00 91.94 104 THR A O 1
ATOM 786 N N . LEU A 1 105 ? -2.254 -13.021 2.663 1.00 91.88 105 LEU A N 1
ATOM 787 C CA . LEU A 1 105 ? -3.438 -12.552 3.392 1.00 91.88 105 LEU A CA 1
ATOM 788 C C . LEU A 1 105 ? -4.520 -13.632 3.539 1.00 91.88 105 LEU A C 1
ATOM 790 O O . LEU A 1 105 ? -5.169 -1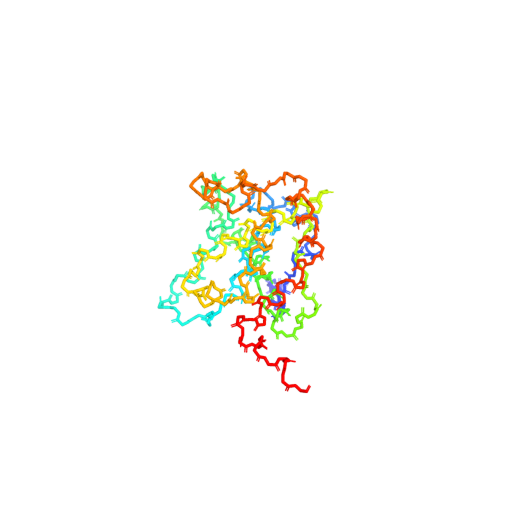3.679 4.582 1.00 91.88 105 LEU A O 1
ATOM 794 N N . PHE A 1 106 ? -4.698 -14.507 2.546 1.00 90.12 106 PHE A N 1
ATOM 795 C CA . PHE A 1 106 ? -5.731 -15.549 2.583 1.00 90.12 106 PHE A CA 1
ATOM 796 C C . PHE A 1 106 ? -5.279 -16.865 3.237 1.00 90.12 106 PHE A C 1
ATOM 798 O O . PHE A 1 106 ? -6.100 -17.527 3.872 1.00 90.12 106 PHE A O 1
ATOM 805 N N . GLU A 1 107 ? -4.005 -17.251 3.118 1.00 90.06 107 GLU A N 1
ATOM 806 C CA . GLU A 1 107 ? -3.508 -18.552 3.599 1.00 90.06 107 GLU A CA 1
ATOM 807 C C . GLU A 1 107 ? -2.690 -18.455 4.901 1.00 90.06 107 GLU A C 1
ATOM 809 O O . GLU A 1 107 ? -2.726 -19.381 5.712 1.00 90.06 107 GLU A O 1
ATOM 814 N N . ASP A 1 108 ? -1.959 -17.355 5.127 1.00 91.25 108 ASP A N 1
ATOM 815 C CA . ASP A 1 108 ? -1.131 -17.138 6.329 1.00 91.25 108 ASP A CA 1
ATOM 816 C C . ASP A 1 108 ? -1.138 -15.658 6.780 1.00 91.25 108 ASP A C 1
ATOM 818 O O . ASP A 1 108 ? -0.100 -14.981 6.754 1.00 91.25 108 ASP A O 1
ATOM 822 N N . PRO A 1 109 ? -2.308 -15.110 7.172 1.00 90.12 109 PRO A N 1
ATOM 823 C CA . PRO A 1 109 ? -2.468 -13.681 7.453 1.00 90.12 109 PRO A CA 1
ATOM 824 C C . PRO A 1 109 ? -1.494 -13.175 8.524 1.00 90.12 109 PRO A C 1
ATOM 826 O O . PRO A 1 109 ? -0.950 -12.079 8.409 1.00 90.12 109 PRO A O 1
ATOM 829 N N . GLU A 1 110 ? -1.176 -13.984 9.536 1.00 89.81 110 GLU A N 1
ATOM 830 C CA . GLU A 1 110 ? -0.235 -13.602 10.598 1.00 89.81 110 GLU A CA 1
ATOM 831 C C . GLU A 1 110 ? 1.188 -13.312 10.078 1.00 89.81 110 GLU A C 1
ATOM 833 O O . GLU A 1 110 ? 1.950 -12.581 10.729 1.00 89.81 110 GLU A O 1
ATOM 838 N N . ALA A 1 111 ? 1.555 -13.832 8.901 1.00 90.12 111 ALA A N 1
ATOM 839 C CA . ALA A 1 111 ? 2.831 -13.573 8.242 1.00 90.12 111 ALA A CA 1
ATOM 840 C C . ALA A 1 111 ? 2.847 -12.284 7.403 1.00 90.12 111 ALA A C 1
ATOM 842 O O . ALA A 1 111 ? 3.931 -11.807 7.050 1.00 90.12 111 ALA A O 1
ATOM 843 N N . TYR A 1 112 ? 1.690 -11.675 7.119 1.00 92.44 112 TYR A N 1
ATOM 844 C CA . TYR A 1 112 ? 1.608 -10.476 6.286 1.00 92.44 112 TYR A CA 1
ATOM 845 C C . TYR A 1 112 ? 2.360 -9.296 6.906 1.00 92.44 112 TYR A C 1
ATOM 847 O O . TYR A 1 112 ? 2.147 -8.922 8.061 1.00 92.44 112 TYR A O 1
ATOM 855 N N . ARG A 1 113 ? 3.241 -8.664 6.128 1.00 92.25 113 ARG A N 1
ATOM 856 C CA . ARG A 1 113 ? 3.948 -7.442 6.522 1.00 92.25 113 ARG A CA 1
ATOM 857 C C . ARG A 1 113 ? 3.948 -6.451 5.353 1.00 92.25 113 ARG A C 1
ATOM 859 O O . ARG A 1 113 ? 4.432 -6.823 4.285 1.00 92.25 113 ARG A O 1
ATOM 866 N N . PRO A 1 114 ? 3.490 -5.199 5.553 1.00 94.25 114 PRO A N 1
ATOM 867 C CA . PRO A 1 114 ? 3.621 -4.141 4.557 1.00 94.25 114 PRO A CA 1
ATOM 868 C C . PRO A 1 114 ? 5.078 -3.948 4.123 1.00 94.25 114 PRO A C 1
ATOM 870 O O . PRO A 1 114 ? 5.999 -3.931 4.950 1.00 94.25 114 PRO A O 1
ATOM 873 N N . TYR A 1 115 ? 5.301 -3.750 2.828 1.00 93.50 115 TYR A N 1
ATOM 874 C CA . TYR A 1 115 ? 6.615 -3.445 2.285 1.00 93.50 115 TYR A CA 1
ATOM 875 C C . TYR A 1 115 ? 6.987 -1.990 2.588 1.00 93.50 115 TYR A C 1
ATOM 877 O O . TYR A 1 115 ? 6.681 -1.065 1.839 1.00 93.50 115 TYR A O 1
ATOM 885 N N . LEU A 1 116 ? 7.696 -1.788 3.699 1.00 90.50 116 LEU A N 1
ATOM 886 C CA . LEU A 1 116 ? 8.199 -0.475 4.125 1.00 90.50 116 LEU A CA 1
ATOM 887 C C . LEU A 1 116 ? 9.705 -0.293 3.871 1.00 90.50 116 LEU A C 1
ATOM 889 O O . LEU A 1 116 ? 10.325 0.648 4.365 1.00 90.50 116 LEU A O 1
ATOM 893 N N . ALA A 1 117 ? 10.322 -1.202 3.113 1.00 80.81 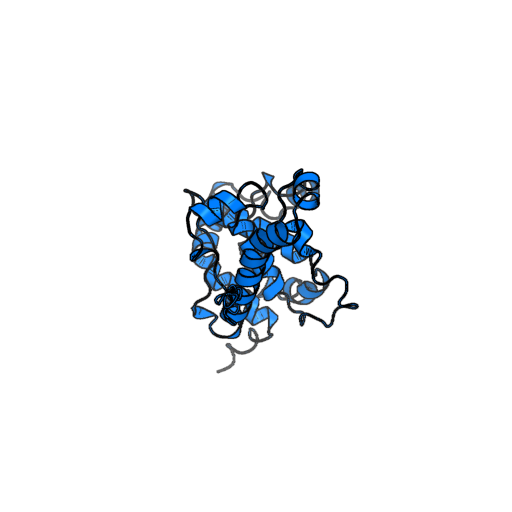117 ALA A N 1
ATOM 894 C CA . ALA A 1 117 ? 11.730 -1.101 2.753 1.00 80.81 117 ALA A CA 1
ATOM 895 C C . ALA A 1 117 ? 11.945 -0.102 1.599 1.00 80.81 117 ALA A C 1
ATOM 897 O O . ALA A 1 117 ? 11.056 0.157 0.793 1.00 80.81 117 ALA A O 1
ATOM 898 N N . GLY A 1 118 ? 13.150 0.464 1.505 1.00 65.94 118 GLY A N 1
ATOM 899 C CA . GLY A 1 118 ? 13.535 1.363 0.407 1.00 65.94 118 GLY A CA 1
ATOM 900 C C . GLY A 1 118 ? 13.521 2.859 0.737 1.00 65.94 118 GLY A C 1
ATOM 901 O O . GLY A 1 118 ? 14.026 3.636 -0.069 1.00 65.94 118 GLY A O 1
ATOM 902 N N . SER A 1 119 ? 13.043 3.266 1.919 1.00 70.94 119 SER A N 1
ATOM 903 C CA . SER A 1 119 ? 13.379 4.573 2.508 1.00 70.94 119 SER A CA 1
ATOM 904 C C . SER A 1 119 ? 14.283 4.391 3.731 1.00 70.94 119 SER A C 1
ATOM 906 O O . SER A 1 119 ? 14.217 3.382 4.433 1.00 70.94 119 SER A O 1
ATOM 908 N N . SER A 1 120 ? 15.142 5.380 3.984 1.00 75.44 120 SER A N 1
ATOM 909 C CA . SER A 1 120 ? 15.883 5.504 5.243 1.00 75.44 120 SER A CA 1
ATOM 910 C C . SER A 1 120 ? 14.988 5.862 6.435 1.00 75.44 120 SER A C 1
ATOM 912 O O . SER A 1 120 ? 15.442 5.766 7.573 1.00 75.44 120 SER A O 1
ATOM 914 N N . ASP A 1 121 ? 13.752 6.293 6.176 1.00 84.44 121 ASP A N 1
ATOM 915 C CA . ASP A 1 121 ? 12.761 6.676 7.176 1.00 84.44 121 ASP A CA 1
ATOM 916 C C . ASP A 1 121 ? 11.506 5.782 7.062 1.00 84.44 121 ASP A C 1
ATOM 918 O O . ASP A 1 121 ? 10.764 5.876 6.076 1.00 84.44 121 ASP A O 1
ATOM 922 N N . PRO A 1 122 ? 11.228 4.923 8.062 1.00 80.88 122 PRO A N 1
ATOM 923 C CA . PRO A 1 122 ? 10.019 4.101 8.097 1.00 80.88 122 PRO A CA 1
ATOM 924 C C . PRO A 1 122 ? 8.718 4.906 7.980 1.00 80.88 122 PRO A C 1
ATOM 926 O O . PRO A 1 122 ? 7.757 4.420 7.387 1.00 80.88 122 PRO A O 1
ATOM 929 N N . ALA A 1 123 ? 8.680 6.140 8.494 1.00 86.81 123 ALA A N 1
ATOM 930 C CA . ALA A 1 123 ? 7.494 6.991 8.420 1.00 86.81 123 ALA A CA 1
ATOM 931 C C . ALA A 1 123 ? 7.236 7.491 6.990 1.00 86.81 123 ALA A C 1
ATOM 933 O O . ALA A 1 123 ? 6.086 7.620 6.561 1.00 86.81 123 ALA A O 1
ATOM 934 N N . GLU A 1 124 ? 8.301 7.740 6.226 1.00 90.19 124 GLU A N 1
ATOM 935 C CA . GLU A 1 124 ? 8.195 8.084 4.810 1.00 90.19 124 GLU A CA 1
ATOM 936 C C . GLU A 1 124 ? 7.705 6.887 3.992 1.00 90.19 124 GLU A C 1
ATOM 938 O O . GLU A 1 124 ? 6.777 7.032 3.195 1.00 90.19 124 GLU A O 1
ATOM 943 N N . ALA A 1 125 ? 8.271 5.698 4.223 1.00 91.62 125 ALA A N 1
ATOM 944 C CA . ALA A 1 125 ? 7.826 4.482 3.548 1.00 91.62 125 ALA A CA 1
ATOM 945 C C . ALA A 1 125 ? 6.356 4.165 3.856 1.00 91.62 125 ALA A C 1
ATOM 947 O O . ALA A 1 125 ? 5.589 3.891 2.936 1.00 91.62 125 ALA A O 1
ATOM 948 N N . ALA A 1 126 ? 5.939 4.283 5.120 1.00 93.94 126 ALA A N 1
ATOM 949 C CA . ALA A 1 126 ? 4.551 4.085 5.527 1.00 93.94 126 ALA A CA 1
ATOM 950 C C . ALA A 1 126 ? 3.601 5.118 4.905 1.00 93.94 126 ALA A C 1
ATOM 952 O O . ALA A 1 126 ? 2.482 4.784 4.525 1.00 93.94 126 ALA A O 1
ATOM 953 N N . SER A 1 127 ? 4.047 6.365 4.734 1.00 93.50 127 SER A N 1
ATOM 954 C CA . SER A 1 127 ? 3.264 7.372 4.016 1.00 93.50 127 SER A CA 1
ATOM 955 C C . SER A 1 127 ? 3.102 7.045 2.535 1.00 93.50 127 SER A C 1
ATOM 957 O O . SER A 1 127 ? 2.019 7.247 1.988 1.00 93.50 127 SER A O 1
ATOM 959 N N . LEU A 1 128 ? 4.170 6.592 1.872 1.00 93.75 128 LEU A N 1
ATOM 960 C CA . LEU A 1 128 ? 4.107 6.169 0.472 1.00 93.75 128 LEU A CA 1
ATOM 961 C C . LEU A 1 128 ? 3.164 4.979 0.322 1.00 93.75 128 LEU A C 1
ATOM 963 O O . LEU A 1 128 ? 2.316 4.982 -0.567 1.00 93.75 128 LEU A O 1
ATOM 967 N N . TRP A 1 129 ? 3.282 4.016 1.233 1.00 96.31 129 TRP A N 1
ATOM 968 C CA . TRP A 1 129 ? 2.404 2.862 1.323 1.00 96.31 129 TRP A CA 1
ATOM 969 C C . TRP A 1 129 ? 0.938 3.269 1.459 1.00 96.31 129 TRP A C 1
ATOM 971 O O . TRP A 1 129 ? 0.114 2.897 0.630 1.00 96.31 129 TRP A O 1
ATOM 981 N N . ALA A 1 130 ? 0.620 4.133 2.423 1.00 95.75 130 ALA A N 1
ATOM 982 C CA . ALA A 1 130 ? -0.744 4.602 2.638 1.00 95.75 130 ALA A CA 1
ATOM 983 C C . ALA A 1 130 ? -1.302 5.392 1.444 1.00 95.75 130 ALA A C 1
ATOM 985 O O . ALA A 1 130 ? -2.485 5.285 1.132 1.00 95.75 130 ALA A O 1
ATOM 986 N N . ALA A 1 131 ? -0.466 6.167 0.741 1.00 93.44 131 ALA A N 1
ATOM 987 C CA . ALA A 1 131 ? -0.880 6.865 -0.477 1.00 93.44 131 ALA A CA 1
ATOM 988 C C . ALA A 1 131 ? -1.212 5.888 -1.621 1.00 93.44 131 ALA A C 1
ATOM 990 O O . ALA A 1 131 ? -2.137 6.129 -2.402 1.00 93.44 131 ALA A O 1
ATOM 991 N N . GLY A 1 132 ? -0.479 4.779 -1.706 1.00 94.75 132 GLY A N 1
ATOM 992 C CA . GLY A 1 132 ? -0.783 3.668 -2.600 1.00 94.75 132 GLY A CA 1
ATOM 993 C C . GLY A 1 132 ? -2.095 2.986 -2.248 1.00 94.75 132 GLY A C 1
ATOM 994 O O . GLY A 1 132 ? -2.974 2.862 -3.096 1.00 94.75 132 GLY A O 1
ATOM 995 N N . PHE A 1 133 ? -2.261 2.644 -0.970 1.00 95.62 133 PHE A N 1
ATOM 996 C CA . PHE A 1 133 ? -3.478 2.037 -0.438 1.00 95.62 133 PHE A CA 1
ATOM 997 C C . PHE A 1 133 ? -4.714 2.889 -0.718 1.00 95.62 133 PHE A C 1
ATOM 999 O O . PHE A 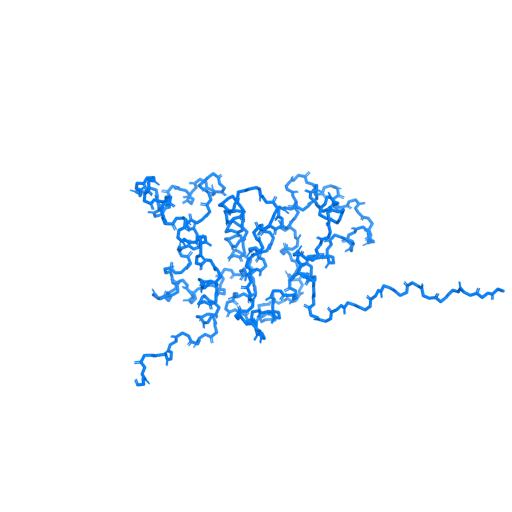1 133 ? -5.708 2.402 -1.250 1.00 95.62 133 PHE A O 1
ATOM 1006 N N . TRP A 1 134 ? -4.628 4.193 -0.458 1.00 92.88 134 TRP A N 1
ATOM 1007 C CA . TRP A 1 134 ? -5.696 5.128 -0.786 1.00 92.88 134 TRP A CA 1
ATOM 1008 C C . TRP A 1 134 ? -6.025 5.148 -2.284 1.00 92.88 134 TRP A C 1
ATOM 1010 O O . TRP A 1 134 ? -7.196 5.178 -2.660 1.00 92.88 134 TRP A O 1
ATOM 1020 N N . SER A 1 135 ? -5.009 5.075 -3.146 1.00 90.69 135 SER A N 1
ATOM 1021 C CA . SER A 1 135 ? -5.225 4.967 -4.593 1.00 90.69 135 SER A CA 1
ATOM 1022 C C . SER A 1 135 ? -5.935 3.657 -4.955 1.00 90.69 135 SER A C 1
ATOM 1024 O O . SER A 1 135 ? -6.804 3.659 -5.823 1.00 90.69 135 SER A O 1
ATOM 1026 N N . GLY A 1 136 ? -5.650 2.562 -4.248 1.00 91.00 136 GLY A N 1
ATOM 1027 C CA . GLY A 1 136 ? -6.342 1.283 -4.416 1.00 91.00 136 GLY A CA 1
ATOM 1028 C C . GLY A 1 136 ? -7.820 1.309 -4.049 1.00 91.00 136 GLY A C 1
ATOM 1029 O O . GLY A 1 136 ? -8.609 0.645 -4.717 1.00 91.00 136 GLY A O 1
ATOM 1030 N N . LEU A 1 137 ? -8.237 2.160 -3.104 1.00 88.94 137 LEU A N 1
ATOM 1031 C CA . LEU A 1 137 ? -9.666 2.373 -2.827 1.00 88.94 137 LEU A CA 1
ATOM 1032 C C . LEU A 1 137 ? -10.427 2.844 -4.078 1.00 88.94 137 LEU A C 1
ATOM 1034 O O . LEU A 1 137 ? -11.591 2.506 -4.264 1.00 88.94 137 LEU A O 1
ATOM 1038 N N . SER A 1 138 ? -9.764 3.610 -4.953 1.00 85.62 138 SER A N 1
ATOM 1039 C CA . SER A 1 138 ? -10.371 4.128 -6.186 1.00 85.62 138 SER A CA 1
ATOM 1040 C C . SER A 1 138 ? -10.450 3.113 -7.328 1.00 85.62 138 SER A C 1
ATOM 1042 O O . SER A 1 138 ? -11.175 3.358 -8.288 1.00 85.62 138 SER A O 1
ATOM 1044 N N . VAL A 1 139 ? -9.742 1.981 -7.227 1.00 85.75 139 VAL A N 1
ATOM 1045 C CA . VAL A 1 139 ? -9.786 0.910 -8.239 1.00 85.75 139 VAL A CA 1
ATOM 1046 C C . VAL A 1 139 ? -11.121 0.169 -8.184 1.00 85.75 139 VAL A C 1
ATOM 1048 O O . VAL A 1 139 ? -11.641 -0.263 -9.208 1.00 85.75 139 VAL A O 1
ATOM 1051 N N . SER A 1 140 ? -11.706 0.028 -6.995 1.00 80.44 140 SER A N 1
ATOM 1052 C CA . SER A 1 140 ? -12.993 -0.651 -6.805 1.00 80.44 140 SER A CA 1
ATOM 1053 C C . SER A 1 140 ? -13.820 0.056 -5.730 1.00 80.44 140 SER A C 1
ATOM 1055 O O . SER A 1 140 ? -14.049 -0.512 -4.666 1.00 80.44 140 SER A O 1
ATOM 1057 N N . PRO A 1 141 ? -14.265 1.304 -5.974 1.00 81.50 141 PRO A N 1
ATOM 1058 C CA . PRO A 1 141 ? -14.899 2.133 -4.948 1.00 81.50 141 PRO A CA 1
ATOM 1059 C C . PRO A 1 141 ? -16.172 1.497 -4.381 1.00 81.50 141 PRO A C 1
ATOM 1061 O O . PRO A 1 141 ? -16.411 1.580 -3.179 1.00 81.50 141 PRO A O 1
ATOM 1064 N N . ASP A 1 142 ? -16.945 0.804 -5.221 1.00 81.12 142 ASP A N 1
ATOM 1065 C CA . ASP A 1 142 ? -18.177 0.130 -4.806 1.00 81.12 142 ASP A CA 1
ATOM 1066 C C . ASP A 1 142 ? -17.907 -1.042 -3.846 1.00 81.12 142 ASP A C 1
ATOM 1068 O O . ASP A 1 142 ? -18.716 -1.302 -2.958 1.00 81.12 142 ASP A O 1
ATOM 1072 N N . ALA A 1 143 ? -16.748 -1.706 -3.963 1.00 81.94 143 ALA A N 1
ATOM 1073 C CA . ALA A 1 143 ? -16.366 -2.806 -3.075 1.00 81.94 143 ALA A CA 1
ATOM 1074 C C . ALA A 1 143 ? -16.160 -2.330 -1.630 1.00 81.94 143 ALA A C 1
ATOM 1076 O O . ALA A 1 143 ? -16.429 -3.068 -0.691 1.00 81.94 143 ALA A O 1
ATOM 1077 N N . TRP A 1 144 ? -15.731 -1.081 -1.441 1.00 85.75 144 TRP A N 1
ATOM 1078 C CA . TRP A 1 144 ? -15.456 -0.506 -0.124 1.00 85.75 144 TRP A CA 1
ATOM 1079 C C . TRP A 1 144 ? -16.691 0.056 0.584 1.00 85.75 144 TRP A C 1
ATOM 1081 O O . TRP A 1 144 ? -16.584 0.455 1.742 1.00 85.75 144 TRP A O 1
ATOM 1091 N N . GLY A 1 145 ? -17.855 0.092 -0.077 1.00 83.56 145 GLY A N 1
ATOM 1092 C CA . GLY A 1 145 ? -19.074 0.694 0.470 1.00 83.56 145 GLY A CA 1
ATOM 1093 C C . GLY A 1 145 ? -19.449 0.141 1.848 1.00 83.56 145 GLY A C 1
ATOM 1094 O O . GLY A 1 145 ? -19.647 0.916 2.777 1.00 83.56 145 GLY A O 1
ATOM 1095 N N . ALA A 1 146 ? -19.444 -1.186 2.007 1.00 82.12 146 ALA A N 1
ATOM 1096 C CA . ALA A 1 146 ? -19.757 -1.832 3.283 1.00 82.12 146 ALA A CA 1
ATOM 1097 C C . ALA A 1 146 ? -18.737 -1.482 4.382 1.00 82.12 146 ALA A C 1
ATOM 1099 O O . ALA A 1 146 ? -19.124 -1.123 5.487 1.00 82.12 146 ALA A O 1
ATOM 1100 N N . THR A 1 147 ? -17.438 -1.498 4.068 1.00 83.75 147 THR A N 1
ATOM 1101 C CA . THR A 1 147 ? -16.371 -1.125 5.015 1.00 83.75 147 THR A CA 1
ATOM 1102 C C . THR A 1 147 ? -16.464 0.337 5.455 1.00 83.75 147 THR A C 1
ATOM 1104 O O . THR A 1 147 ? -16.094 0.673 6.575 1.00 83.75 147 THR A O 1
ATOM 1107 N N . LEU A 1 148 ? -16.947 1.225 4.581 1.00 84.81 148 LEU A N 1
ATOM 1108 C CA . LEU A 1 148 ? -17.161 2.637 4.907 1.00 84.81 148 LEU A CA 1
ATOM 1109 C C . LEU A 1 148 ? -18.394 2.866 5.796 1.00 84.81 148 LEU A C 1
ATOM 1111 O O . LEU A 1 148 ? -18.474 3.906 6.452 1.00 84.81 148 LEU A O 1
ATOM 1115 N N . GLU A 1 149 ? -19.340 1.926 5.801 1.00 86.44 149 GLU A N 1
ATOM 1116 C CA . GLU A 1 149 ? -20.548 1.941 6.634 1.00 86.44 149 GLU A CA 1
ATOM 1117 C C . GLU A 1 149 ? -20.377 1.160 7.953 1.00 86.44 149 GLU A C 1
ATOM 1119 O O . GLU A 1 149 ? -21.163 1.361 8.879 1.00 86.44 149 GLU A O 1
ATOM 1124 N N . ASP A 1 150 ? -19.348 0.315 8.057 1.00 87.88 150 ASP A N 1
ATOM 1125 C CA . ASP A 1 150 ? -18.988 -0.461 9.248 1.00 87.88 150 ASP A CA 1
ATOM 1126 C C . ASP A 1 150 ? -18.324 0.436 10.318 1.00 87.88 150 ASP A C 1
ATOM 1128 O O . ASP A 1 150 ? -17.269 1.043 10.096 1.00 87.88 150 ASP A O 1
ATOM 1132 N N . GLU A 1 151 ? -18.956 0.531 11.496 1.00 89.38 151 GLU A N 1
ATOM 1133 C CA . GLU A 1 151 ? -18.509 1.379 12.612 1.00 89.38 151 GLU A CA 1
ATOM 1134 C C . GLU A 1 151 ? -17.161 0.939 13.212 1.00 89.38 151 GLU A C 1
ATOM 1136 O O . GLU A 1 151 ? -16.439 1.785 13.750 1.00 89.38 151 GLU A O 1
ATOM 1141 N N . ASP A 1 152 ? -16.800 -0.340 13.084 1.00 90.88 152 ASP A N 1
ATOM 1142 C CA . ASP A 1 152 ? -15.560 -0.921 13.604 1.00 90.88 152 ASP A CA 1
ATOM 1143 C C . ASP A 1 152 ? -14.436 -0.894 12.555 1.00 90.88 152 ASP A C 1
ATOM 1145 O O . ASP A 1 152 ? -13.268 -0.658 12.890 1.00 90.88 152 ASP A O 1
ATOM 1149 N N . ALA A 1 153 ? -14.774 -1.027 11.267 1.00 89.94 153 ALA A N 1
ATOM 1150 C CA . ALA A 1 153 ? -13.795 -0.952 10.182 1.00 89.94 153 ALA A CA 1
ATOM 1151 C C . ALA A 1 153 ? -13.390 0.491 9.825 1.00 89.94 153 ALA A C 1
ATOM 1153 O O . ALA A 1 153 ? -12.235 0.762 9.469 1.00 89.94 153 ALA A O 1
ATOM 1154 N N . LEU A 1 154 ? -14.309 1.454 9.949 1.00 89.31 154 LEU A N 1
ATOM 1155 C CA . LEU A 1 154 ? -14.056 2.851 9.594 1.00 89.31 154 LEU A CA 1
ATOM 1156 C C . LEU A 1 154 ? -12.892 3.491 10.392 1.00 89.31 154 LEU A C 1
ATOM 1158 O O . LEU A 1 154 ? -12.059 4.169 9.778 1.00 89.31 154 LEU A O 1
ATOM 1162 N N . PRO A 1 155 ? -12.749 3.284 11.720 1.00 90.38 155 PRO A N 1
ATOM 1163 C CA . PRO A 1 155 ? -11.581 3.741 12.476 1.00 90.38 155 PRO A CA 1
ATOM 1164 C C . PRO A 1 155 ? -10.253 3.145 11.993 1.00 90.38 155 PRO A C 1
ATOM 1166 O O . PRO A 1 155 ? -9.239 3.850 11.995 1.00 90.38 155 PRO A O 1
ATOM 1169 N N . LEU A 1 156 ? -10.246 1.881 11.557 1.00 93.44 156 LEU A N 1
ATOM 1170 C CA . LEU A 1 156 ? -9.056 1.216 11.018 1.00 93.44 156 LEU A CA 1
ATOM 1171 C C . LEU A 1 156 ? -8.629 1.864 9.698 1.00 93.44 156 LEU A C 1
ATOM 1173 O O . LEU A 1 156 ? 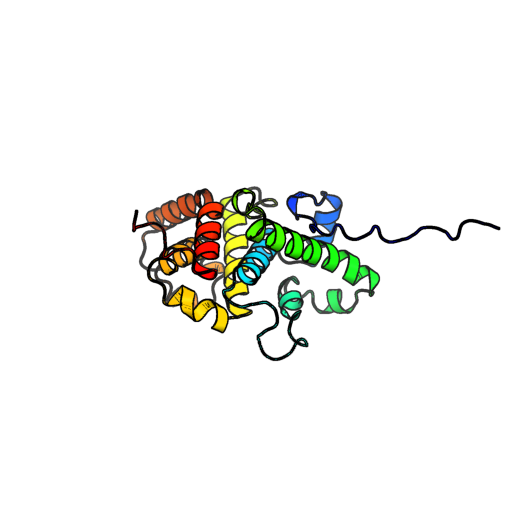-7.465 2.233 9.523 1.00 93.44 156 LEU A O 1
ATOM 1177 N N . LEU A 1 157 ? -9.590 2.103 8.801 1.00 91.00 157 LEU A N 1
ATOM 1178 C CA . LEU A 1 157 ? -9.340 2.811 7.550 1.00 91.00 157 LEU A CA 1
ATOM 1179 C C . LEU A 1 157 ? -8.848 4.242 7.807 1.00 91.00 157 LEU A C 1
ATOM 1181 O O . LEU A 1 157 ? -7.888 4.696 7.184 1.00 91.00 157 LEU A O 1
ATOM 1185 N N . ALA A 1 158 ? -9.446 4.949 8.769 1.00 88.94 158 ALA A N 1
ATOM 1186 C CA . ALA A 1 158 ? -8.994 6.278 9.170 1.00 88.94 158 ALA A CA 1
ATOM 1187 C C . ALA A 1 158 ? -7.549 6.267 9.700 1.00 88.94 158 ALA A C 1
ATOM 1189 O O . ALA A 1 158 ? -6.790 7.196 9.409 1.00 88.94 158 ALA A O 1
ATOM 1190 N N . ALA A 1 159 ? -7.140 5.224 10.431 1.00 91.94 159 ALA A N 1
ATOM 1191 C CA . ALA A 1 159 ? -5.765 5.069 10.898 1.00 91.94 159 ALA A CA 1
ATOM 1192 C C . ALA A 1 159 ? -4.783 4.925 9.725 1.00 91.94 159 ALA A C 1
ATOM 1194 O O . ALA A 1 159 ? -3.779 5.642 9.696 1.00 91.94 159 ALA A O 1
ATOM 1195 N N . VAL A 1 160 ? -5.105 4.106 8.714 1.00 93.81 160 VAL A N 1
ATOM 1196 C CA . VAL A 1 160 ? -4.308 4.008 7.476 1.00 93.81 160 VAL A CA 1
ATOM 1197 C C . VAL A 1 160 ? -4.233 5.360 6.768 1.00 93.81 160 VAL A C 1
ATOM 1199 O O . VAL A 1 160 ? -3.146 5.848 6.459 1.00 93.81 160 VAL A O 1
ATOM 1202 N N . LEU A 1 161 ? -5.373 6.021 6.556 1.00 89.94 161 LEU A N 1
ATOM 1203 C CA . LEU A 1 161 ? -5.424 7.301 5.842 1.00 89.94 161 LEU A CA 1
ATOM 1204 C C . LEU A 1 161 ? -4.710 8.434 6.591 1.00 89.94 161 LEU A C 1
ATOM 1206 O O . LEU A 1 161 ? -4.240 9.385 5.966 1.00 89.94 161 LEU A O 1
ATOM 1210 N N . SER A 1 162 ? -4.550 8.322 7.911 1.00 89.62 162 SER A N 1
ATOM 1211 C CA . SER A 1 162 ? -3.767 9.279 8.698 1.00 89.62 162 SER A CA 1
ATOM 1212 C C . SER A 1 162 ? -2.272 9.291 8.345 1.00 89.62 162 SER A C 1
ATOM 1214 O O . SER A 1 162 ? -1.589 10.302 8.558 1.00 89.62 162 SER A O 1
ATOM 1216 N N . LEU A 1 163 ? -1.764 8.194 7.769 1.00 92.56 163 LEU A N 1
ATOM 1217 C CA . LEU A 1 163 ? -0.383 8.054 7.309 1.00 92.56 163 LEU A CA 1
ATOM 1218 C C . LEU A 1 163 ? -0.137 8.752 5.968 1.00 92.56 163 LEU A C 1
ATOM 1220 O O . LEU A 1 163 ? 1.003 9.109 5.672 1.00 92.56 163 LEU A O 1
ATOM 1224 N N . VAL A 1 164 ? -1.172 9.034 5.176 1.00 90.44 164 VAL A N 1
ATOM 1225 C CA . VAL A 1 164 ? -1.019 9.781 3.920 1.00 90.44 164 VAL A CA 1
ATOM 1226 C C . VAL A 1 164 ? -0.529 11.198 4.234 1.00 90.44 164 VAL A C 1
ATOM 1228 O O . VAL A 1 164 ? -1.029 11.866 5.142 1.00 90.44 164 VAL A O 1
ATOM 1231 N N . ARG A 1 165 ? 0.499 11.685 3.534 1.00 82.81 165 ARG A N 1
ATOM 1232 C CA . ARG A 1 165 ? 0.941 13.080 3.684 1.00 82.81 165 ARG A CA 1
ATOM 1233 C C . ARG A 1 165 ? -0.068 14.010 3.032 1.00 82.81 165 ARG A C 1
ATOM 1235 O O . ARG A 1 165 ? -0.483 13.799 1.900 1.00 82.81 165 ARG A O 1
ATOM 1242 N N . GLU A 1 166 ? -0.369 15.121 3.696 1.00 78.31 166 GLU A N 1
ATOM 1243 C CA . GLU A 1 166 ? -1.272 16.142 3.147 1.00 78.31 166 GLU A CA 1
ATOM 1244 C C . GLU A 1 166 ? -0.816 16.665 1.777 1.00 78.31 166 GLU A C 1
ATOM 1246 O O . GLU A 1 166 ? -1.649 16.986 0.932 1.00 78.31 166 GLU A O 1
ATOM 1251 N N . ALA A 1 167 ? 0.498 16.744 1.545 1.00 76.06 167 ALA A N 1
ATOM 1252 C CA . ALA A 1 167 ? 1.069 17.166 0.266 1.00 76.06 167 ALA A CA 1
ATOM 1253 C C . ALA A 1 167 ? 0.670 16.245 -0.900 1.00 76.06 167 ALA A C 1
ATOM 1255 O O . ALA A 1 167 ? 0.515 16.739 -2.014 1.00 76.06 167 ALA A O 1
ATOM 1256 N N . ASP A 1 168 ? 0.440 14.961 -0.622 1.00 74.44 168 ASP A N 1
ATOM 1257 C CA . ASP A 1 168 ? 0.104 13.940 -1.618 1.00 74.44 168 ASP A CA 1
ATOM 1258 C C . ASP A 1 168 ? -1.417 13.842 -1.855 1.00 74.44 168 ASP A C 1
ATOM 1260 O O . ASP A 1 168 ? -1.867 13.167 -2.776 1.00 74.44 168 ASP A O 1
ATOM 1264 N N . MET A 1 169 ? -2.227 14.543 -1.050 1.00 76.19 169 MET A N 1
ATOM 1265 C CA . MET A 1 169 ? -3.680 14.620 -1.221 1.00 76.19 169 MET A CA 1
ATOM 1266 C C . MET A 1 169 ? -4.082 15.708 -2.229 1.00 76.19 169 MET A C 1
ATOM 1268 O O . MET A 1 169 ? -3.515 16.808 -2.179 1.00 76.19 169 MET A O 1
ATOM 1272 N N . PRO A 1 170 ? -5.109 15.484 -3.080 1.00 76.38 170 PRO A N 1
ATOM 1273 C CA . PRO A 1 170 ? -5.739 16.552 -3.845 1.00 76.38 170 PRO A CA 1
ATOM 1274 C C . PRO A 1 170 ? -6.242 17.666 -2.924 1.00 76.38 170 PRO A C 1
ATOM 1276 O O . PRO A 1 170 ? -6.646 17.420 -1.786 1.00 76.38 170 PRO A O 1
ATOM 1279 N N . GLU A 1 171 ? -6.243 18.902 -3.422 1.00 76.94 171 GLU A N 1
ATOM 1280 C CA . GLU A 1 171 ? -6.600 20.084 -2.625 1.00 76.94 171 GLU A CA 1
ATOM 1281 C C . GLU A 1 171 ? -8.000 19.986 -2.003 1.00 76.94 171 GLU A C 1
ATOM 1283 O O . GLU A 1 171 ? -8.167 20.343 -0.839 1.00 76.94 171 GLU A O 1
ATOM 1288 N N . SER A 1 172 ? -8.975 19.441 -2.738 1.00 77.00 172 SER A N 1
ATOM 1289 C CA . SER A 1 172 ? -10.338 19.211 -2.244 1.00 77.00 172 SER A CA 1
ATOM 1290 C C . SER A 1 172 ? -10.364 18.281 -1.030 1.00 77.00 172 SER A C 1
ATOM 1292 O O . SER A 1 172 ? -10.965 18.604 -0.015 1.00 77.00 172 SER A O 1
ATOM 1294 N N . VAL A 1 173 ? -9.639 17.164 -1.095 1.00 77.56 173 VAL A N 1
ATOM 1295 C CA . VAL A 1 173 ? -9.568 16.183 -0.002 1.00 77.56 173 VAL A CA 1
ATOM 1296 C C . VAL A 1 173 ? -8.811 16.752 1.195 1.00 77.56 173 VAL A C 1
ATOM 1298 O O . VAL A 1 173 ? -9.201 16.546 2.340 1.00 77.56 173 VAL A O 1
ATOM 1301 N N . ARG A 1 174 ? -7.739 17.512 0.948 1.00 79.12 174 ARG A N 1
ATOM 1302 C CA . ARG A 1 174 ? -6.971 18.168 2.012 1.00 79.12 174 ARG A CA 1
ATOM 1303 C C . ARG A 1 174 ? -7.817 19.191 2.774 1.00 79.12 174 ARG A C 1
ATOM 1305 O O . ARG A 1 174 ? -7.668 19.303 3.989 1.00 79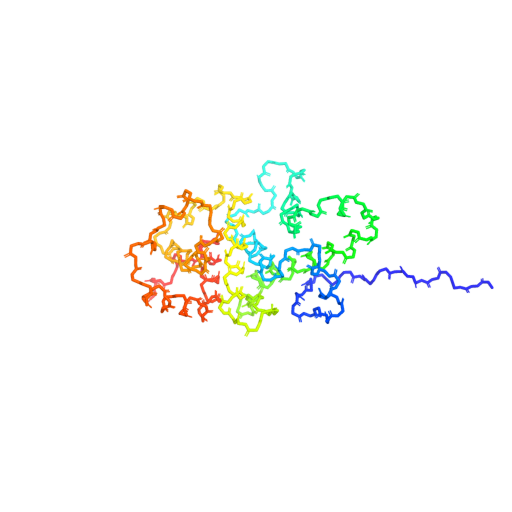.12 174 ARG A O 1
ATOM 1312 N N . ALA A 1 175 ? -8.665 19.941 2.070 1.00 77.94 175 ALA A N 1
ATOM 1313 C CA . ALA A 1 175 ? -9.543 20.942 2.669 1.00 77.94 175 ALA A CA 1
ATOM 1314 C C . ALA A 1 175 ? -10.596 20.316 3.595 1.00 77.94 175 ALA A C 1
ATOM 1316 O O . ALA A 1 175 ? -10.883 20.887 4.643 1.00 77.94 175 ALA A O 1
ATOM 1317 N N . ASP A 1 176 ? -11.091 19.129 3.240 1.00 77.31 176 ASP A N 1
ATOM 1318 C CA . ASP A 1 176 ? -12.121 18.401 3.988 1.00 77.31 176 ASP A CA 1
ATOM 1319 C C . ASP A 1 176 ? -11.541 17.330 4.932 1.00 77.31 176 ASP A C 1
ATOM 1321 O O . ASP A 1 176 ? -12.278 16.560 5.550 1.00 77.31 176 ASP A O 1
ATOM 1325 N N . SER A 1 177 ? -10.211 17.269 5.067 1.00 76.38 177 SER A N 1
ATOM 1326 C CA . SER A 1 177 ? -9.545 16.256 5.882 1.00 76.38 177 SER A CA 1
ATOM 1327 C C . SER A 1 177 ? -9.950 16.387 7.356 1.00 76.38 177 SER A C 1
ATOM 1329 O O . SER A 1 177 ? -9.739 17.448 7.960 1.00 76.38 177 SER A O 1
ATOM 1331 N N . PRO A 1 178 ? -10.430 15.305 8.005 1.00 72.62 178 PRO A N 1
ATOM 1332 C CA . PRO A 1 178 ? -10.783 15.338 9.426 1.00 72.62 178 PRO A CA 1
ATOM 1333 C C . PRO A 1 178 ? -9.562 15.641 10.309 1.00 72.62 178 PRO A C 1
ATOM 1335 O O . PRO A 1 178 ? -9.695 16.114 11.441 1.00 72.62 178 PRO A O 1
ATOM 1338 N N . PHE A 1 179 ? -8.356 15.431 9.776 1.00 78.12 179 PHE A N 1
ATOM 1339 C CA . PHE A 1 179 ? -7.097 15.700 10.455 1.00 78.12 179 PHE A CA 1
ATOM 1340 C C . PHE A 1 179 ? -6.675 17.175 10.387 1.00 78.12 179 PHE A C 1
ATOM 1342 O O . PHE A 1 179 ? -5.828 17.582 11.178 1.00 78.12 179 PHE A O 1
ATOM 1349 N N . GLN A 1 180 ? -7.269 18.007 9.523 1.00 77.12 180 GLN A N 1
ATOM 1350 C CA . GLN A 1 180 ? -6.857 19.410 9.355 1.00 77.12 180 GLN A CA 1
ATOM 1351 C C . GLN A 1 180 ? -6.997 20.221 10.657 1.00 77.12 180 GLN A C 1
ATOM 1353 O O . GLN A 1 180 ? -6.160 21.066 10.976 1.00 77.12 180 GLN A O 1
ATOM 1358 N N . SER A 1 181 ? -8.042 19.938 11.440 1.00 80.81 181 SER A N 1
ATOM 1359 C CA . SER A 1 181 ? -8.304 20.588 12.732 1.00 80.81 181 SER A CA 1
ATOM 1360 C C . SER A 1 181 ? -7.456 20.038 13.890 1.00 80.81 181 SER A C 1
ATOM 1362 O O . SER A 1 181 ? -7.474 20.587 14.995 1.00 80.81 181 SER A O 1
ATOM 1364 N N . MET A 1 182 ? -6.701 18.958 13.660 1.00 84.19 182 MET A N 1
ATOM 1365 C CA . MET A 1 182 ? -5.937 18.270 14.692 1.00 84.19 182 MET A CA 1
ATOM 1366 C C . MET A 1 182 ? -4.562 18.934 14.914 1.00 84.19 182 MET A C 1
ATOM 1368 O O . MET A 1 182 ? -3.828 19.184 13.950 1.00 84.19 182 MET A O 1
ATOM 1372 N N . PRO A 1 183 ? -4.147 19.169 16.179 1.00 88.56 183 PRO A N 1
ATOM 1373 C CA . PRO A 1 183 ? -2.810 19.677 16.486 1.00 88.56 183 PRO A CA 1
ATOM 1374 C C . PRO A 1 183 ? -1.708 18.812 15.863 1.00 88.56 183 PRO A C 1
ATOM 1376 O O . PRO A 1 183 ? -1.799 17.585 15.890 1.00 88.56 183 PRO A O 1
ATOM 1379 N N . ALA A 1 184 ? -0.653 19.443 15.338 1.00 83.75 184 ALA A N 1
ATOM 1380 C CA . ALA A 1 184 ? 0.428 18.750 14.629 1.00 83.75 184 ALA A CA 1
ATOM 1381 C C . ALA A 1 184 ? 1.092 17.647 15.474 1.00 83.75 184 ALA A C 1
ATOM 1383 O O . ALA A 1 184 ? 1.306 16.549 14.980 1.00 83.75 184 ALA A O 1
ATOM 1384 N N . GLU A 1 185 ? 1.331 17.903 16.761 1.00 86.88 185 GLU A N 1
ATOM 1385 C CA . GLU A 1 185 ? 1.917 16.926 17.694 1.00 86.88 185 GLU A CA 1
ATOM 1386 C C . GLU A 1 185 ? 1.025 15.691 17.873 1.00 86.88 185 GLU A C 1
ATOM 1388 O O . GLU A 1 185 ? 1.513 14.565 17.908 1.00 86.88 185 GLU A O 1
ATOM 1393 N N . ARG A 1 186 ? -0.297 15.891 17.937 1.00 86.75 186 ARG A N 1
ATOM 1394 C CA . ARG A 1 186 ? -1.265 14.795 18.047 1.00 86.75 186 ARG A CA 1
ATOM 1395 C C . ARG A 1 186 ? -1.357 14.000 16.746 1.00 86.75 186 ARG A C 1
ATOM 1397 O O . ARG A 1 186 ? -1.457 12.778 16.802 1.00 86.75 186 ARG A O 1
ATOM 1404 N N . ARG A 1 187 ? -1.295 14.677 15.593 1.00 83.00 187 ARG A N 1
ATOM 1405 C CA . ARG A 1 187 ? -1.219 14.016 14.281 1.00 83.00 187 ARG A CA 1
ATOM 1406 C C . ARG A 1 187 ? 0.028 13.152 14.173 1.00 83.00 187 ARG A C 1
ATOM 1408 O O . ARG A 1 187 ? -0.080 12.008 13.760 1.00 83.00 187 ARG A O 1
ATOM 1415 N N . GLU A 1 188 ? 1.176 13.671 14.591 1.00 85.00 188 GLU A N 1
ATOM 1416 C CA . GLU A 1 188 ? 2.436 12.929 14.554 1.00 85.00 188 GLU A CA 1
ATOM 1417 C C . GLU A 1 188 ? 2.414 11.717 15.493 1.00 85.00 188 GLU A C 1
ATOM 1419 O O . GLU A 1 188 ? 2.793 10.622 15.094 1.00 85.00 188 GLU A O 1
ATOM 1424 N N . GLN A 1 189 ? 1.885 11.873 16.711 1.00 86.81 189 GLN A N 1
ATOM 1425 C CA . GLN A 1 189 ? 1.715 10.753 17.640 1.00 86.81 189 GLN A CA 1
ATOM 1426 C C . GLN A 1 189 ? 0.810 9.657 17.061 1.00 86.81 189 GLN A C 1
ATOM 1428 O O . GLN A 1 189 ? 1.124 8.474 17.169 1.00 86.81 189 GLN A O 1
ATOM 1433 N N . MET A 1 190 ? -0.307 10.050 16.445 1.00 86.25 190 MET A N 1
ATOM 1434 C CA . MET A 1 190 ? -1.230 9.121 15.796 1.00 86.25 190 MET A CA 1
ATOM 1435 C C . MET A 1 190 ? -0.569 8.414 14.608 1.00 86.25 190 MET A C 1
ATOM 1437 O O . MET A 1 190 ? -0.708 7.203 14.485 1.00 86.25 190 MET A O 1
ATOM 1441 N N . ARG A 1 191 ? 0.201 9.140 13.784 1.00 87.56 191 ARG A N 1
ATOM 1442 C CA . ARG A 1 191 ? 0.974 8.554 12.680 1.00 87.56 191 ARG A CA 1
ATOM 1443 C C . ARG A 1 191 ? 1.989 7.541 13.192 1.00 87.56 191 ARG A C 1
ATOM 1445 O O . ARG A 1 191 ? 2.020 6.434 12.679 1.00 87.56 191 ARG A O 1
ATOM 1452 N N . GLY A 1 192 ? 2.764 7.878 14.223 1.00 88.19 192 GLY A N 1
ATOM 1453 C CA . GLY A 1 192 ? 3.734 6.956 14.821 1.00 88.19 192 GLY A CA 1
ATOM 1454 C C . GLY A 1 192 ? 3.091 5.646 15.283 1.00 88.19 192 GLY A C 1
ATOM 1455 O O . GLY A 1 192 ? 3.551 4.574 14.902 1.00 88.19 192 GLY A O 1
ATOM 1456 N N . ALA A 1 193 ? 1.975 5.729 16.015 1.00 90.00 193 ALA A N 1
ATOM 1457 C CA . ALA A 1 193 ? 1.227 4.546 16.444 1.00 90.00 193 ALA A CA 1
ATOM 1458 C C . ALA A 1 193 ? 0.655 3.744 15.259 1.00 90.00 193 ALA A C 1
ATOM 1460 O O . ALA A 1 193 ? 0.729 2.518 15.251 1.00 90.00 193 ALA A O 1
ATOM 1461 N N . ALA A 1 194 ? 0.126 4.426 14.238 1.00 90.94 194 ALA A N 1
ATOM 1462 C CA . ALA A 1 194 ? -0.411 3.780 13.044 1.00 90.94 194 ALA A CA 1
ATOM 1463 C C . ALA A 1 194 ? 0.671 3.068 12.215 1.00 90.94 194 ALA A C 1
ATOM 1465 O O . ALA A 1 194 ? 0.378 2.033 11.631 1.00 90.94 194 ALA A O 1
ATOM 1466 N N . VAL A 1 195 ? 1.914 3.570 12.179 1.00 92.12 195 VAL A N 1
ATOM 1467 C CA . VAL A 1 195 ? 3.035 2.862 11.531 1.00 92.12 195 VAL A CA 1
ATOM 1468 C C . VAL A 1 195 ? 3.355 1.561 12.264 1.00 92.12 195 VAL A C 1
ATOM 1470 O O . VAL A 1 195 ? 3.552 0.536 11.617 1.00 92.12 195 VAL A O 1
ATOM 1473 N N . GLU A 1 196 ? 3.404 1.592 13.597 1.00 90.81 196 GLU A N 1
ATOM 1474 C CA . GLU A 1 196 ? 3.717 0.408 14.409 1.00 90.81 196 GLU A CA 1
ATOM 1475 C C . GLU A 1 196 ? 2.637 -0.672 14.304 1.00 90.81 196 GLU A C 1
ATOM 1477 O O . GLU A 1 196 ? 2.971 -1.850 14.236 1.00 90.81 196 GLU A O 1
ATOM 1482 N N . MET A 1 197 ? 1.368 -0.262 14.253 1.00 94.12 197 MET A N 1
ATOM 1483 C CA . MET A 1 197 ? 0.208 -1.156 14.182 1.00 94.12 197 MET A CA 1
ATOM 1484 C C . MET A 1 197 ? -0.244 -1.477 12.753 1.00 94.12 197 MET A C 1
ATOM 1486 O O . MET A 1 197 ? -1.300 -2.080 12.565 1.00 94.12 197 MET A O 1
ATOM 1490 N N . LEU A 1 198 ? 0.480 -1.015 11.728 1.00 94.25 198 LEU A N 1
ATOM 1491 C CA . LEU A 1 198 ? 0.016 -1.123 10.347 1.00 94.25 198 LEU A CA 1
ATOM 1492 C C . LEU A 1 198 ? -0.308 -2.574 9.938 1.00 94.25 198 LEU A C 1
ATOM 1494 O O . LEU A 1 198 ? -1.372 -2.764 9.354 1.00 94.25 198 LEU A O 1
ATOM 1498 N N . PRO A 1 199 ? 0.518 -3.599 10.245 1.00 94.00 199 PRO A N 1
ATOM 1499 C CA . PRO A 1 199 ? 0.163 -4.986 9.948 1.00 94.00 199 PRO A CA 1
ATOM 1500 C C . PRO A 1 199 ? -1.171 -5.400 10.581 1.00 94.00 199 PRO A C 1
ATOM 1502 O O . PRO A 1 199 ? -2.050 -5.887 9.880 1.00 94.00 199 PRO A O 1
ATOM 1505 N N . GLU A 1 200 ? -1.352 -5.151 11.877 1.00 95.38 200 GLU A N 1
ATOM 1506 C CA . GLU A 1 200 ? -2.549 -5.526 12.633 1.00 95.38 200 GLU A CA 1
ATOM 1507 C C . GLU A 1 200 ? -3.800 -4.798 12.129 1.00 95.38 200 GLU A C 1
ATOM 1509 O O . GLU A 1 200 ? -4.866 -5.400 12.030 1.00 95.38 200 GLU A O 1
ATOM 1514 N N . ILE A 1 201 ? -3.667 -3.521 11.757 1.00 95.50 201 ILE A N 1
ATOM 1515 C CA . ILE A 1 201 ? -4.749 -2.733 11.155 1.00 95.50 201 ILE A CA 1
ATOM 1516 C C . ILE A 1 201 ? -5.203 -3.363 9.832 1.00 95.50 201 ILE A C 1
ATOM 1518 O O . ILE A 1 201 ? -6.403 -3.448 9.581 1.00 95.50 201 ILE A O 1
ATOM 1522 N N . ILE A 1 202 ? -4.265 -3.814 8.991 1.00 95.56 202 ILE A N 1
ATOM 1523 C CA . ILE A 1 202 ? -4.600 -4.450 7.710 1.00 95.56 202 ILE A CA 1
ATOM 1524 C C . ILE A 1 202 ? -5.244 -5.816 7.907 1.00 95.56 202 ILE A C 1
ATOM 1526 O O . ILE A 1 202 ? -6.205 -6.121 7.206 1.00 95.56 202 ILE A O 1
ATOM 1530 N N . LEU A 1 203 ? -4.774 -6.608 8.870 1.00 94.00 203 LEU A N 1
ATOM 1531 C CA . LEU A 1 203 ? -5.408 -7.886 9.190 1.00 94.00 203 LEU A CA 1
ATOM 1532 C C . LEU A 1 203 ? -6.838 -7.698 9.685 1.00 94.00 203 LEU A C 1
ATOM 1534 O O . LEU A 1 203 ? -7.739 -8.359 9.185 1.00 94.00 203 LEU A O 1
ATOM 1538 N N . ALA A 1 204 ? -7.068 -6.731 10.572 1.00 93.31 204 ALA A N 1
ATOM 1539 C CA . ALA A 1 204 ? -8.416 -6.421 11.024 1.00 93.31 204 ALA A CA 1
ATOM 1540 C C . ALA A 1 204 ? -9.309 -5.938 9.864 1.00 93.31 204 ALA A C 1
ATOM 1542 O O . ALA A 1 204 ? -10.423 -6.427 9.707 1.00 93.31 204 ALA A O 1
ATOM 1543 N N . LEU A 1 205 ? -8.822 -5.044 8.991 1.00 92.31 205 LEU A N 1
ATOM 1544 C CA . LEU A 1 205 ? -9.572 -4.626 7.795 1.00 92.31 205 LEU A CA 1
ATOM 1545 C C . LEU A 1 205 ? -9.900 -5.803 6.865 1.00 92.31 205 LEU A C 1
ATOM 1547 O O . LEU A 1 205 ? -10.999 -5.855 6.316 1.00 92.31 205 LEU A O 1
ATOM 1551 N N . HIS A 1 206 ? -8.970 -6.743 6.704 1.00 91.38 206 HIS A N 1
ATOM 1552 C CA . HIS A 1 206 ? -9.188 -7.959 5.930 1.00 91.38 206 HIS A CA 1
ATOM 1553 C C . HIS A 1 206 ? -10.260 -8.854 6.575 1.00 91.38 206 HIS A C 1
ATOM 1555 O O . HIS A 1 206 ? -11.188 -9.274 5.887 1.00 91.38 206 HIS A O 1
ATOM 1561 N N . ASP A 1 207 ? -10.224 -9.060 7.892 1.00 90.56 207 ASP A N 1
ATOM 1562 C CA . ASP A 1 207 ? -11.254 -9.818 8.614 1.00 90.56 207 ASP A CA 1
ATOM 1563 C C . ASP A 1 207 ? -12.645 -9.178 8.469 1.00 90.56 207 ASP A C 1
ATOM 1565 O O . ASP A 1 207 ? -13.630 -9.881 8.220 1.00 90.56 207 ASP A O 1
ATOM 1569 N N . HIS A 1 208 ? -12.734 -7.845 8.547 1.00 87.69 208 HIS A N 1
ATOM 1570 C CA . HIS A 1 208 ? -13.970 -7.104 8.266 1.00 87.69 208 HIS A CA 1
ATOM 1571 C C . HIS A 1 208 ? -14.430 -7.295 6.814 1.00 87.69 208 HIS A C 1
ATOM 1573 O O . HIS A 1 208 ? -15.612 -7.543 6.578 1.00 87.69 208 HIS A O 1
ATOM 1579 N N . SER A 1 209 ? -13.513 -7.263 5.839 1.00 83.88 209 SER A N 1
ATOM 1580 C CA . SER A 1 209 ? -13.842 -7.496 4.422 1.00 83.88 209 SER A CA 1
ATOM 1581 C C . SER A 1 209 ? -14.419 -8.894 4.157 1.00 83.88 209 SER A C 1
ATOM 1583 O O . SER A 1 209 ? -15.242 -9.063 3.259 1.00 83.88 209 SER A O 1
ATOM 1585 N N . LEU A 1 210 ? -14.036 -9.882 4.974 1.00 84.00 210 LEU A N 1
ATOM 1586 C CA . LEU A 1 210 ? -14.530 -11.259 4.912 1.00 84.00 210 LEU A CA 1
ATOM 1587 C C . LEU A 1 210 ? -15.796 -11.497 5.755 1.00 84.00 210 LEU A C 1
ATOM 1589 O O . LEU A 1 210 ? -16.331 -12.608 5.749 1.00 84.00 210 LEU A O 1
ATOM 1593 N N . GLY A 1 211 ? -16.272 -10.492 6.498 1.00 80.06 211 GLY A N 1
ATOM 1594 C CA . GLY A 1 211 ? -17.383 -10.633 7.443 1.00 80.06 211 GLY A CA 1
ATOM 1595 C C . GLY A 1 211 ? -17.046 -11.482 8.676 1.00 80.06 211 GLY A C 1
ATOM 1596 O O . GLY A 1 211 ? -17.944 -12.028 9.315 1.00 80.06 211 GLY A O 1
ATOM 1597 N N . LEU A 1 212 ? -15.759 -11.632 9.011 1.00 74.81 212 LEU A N 1
ATOM 1598 C CA . LEU A 1 212 ? -15.287 -12.405 10.168 1.00 74.81 212 LEU A CA 1
ATOM 1599 C C . LEU A 1 212 ? -15.230 -11.575 11.463 1.00 74.81 212 LEU A C 1
ATOM 1601 O O . LEU A 1 212 ? -15.140 -12.149 12.549 1.00 74.81 212 LEU A O 1
ATOM 1605 N N . GLY A 1 213 ? -15.330 -10.244 11.365 1.00 58.34 213 GLY A N 1
ATOM 1606 C CA . GLY A 1 213 ? -15.285 -9.323 12.507 1.00 58.34 213 GLY A CA 1
ATOM 1607 C C . GLY A 1 213 ? -16.475 -9.417 13.477 1.00 58.34 213 GLY A C 1
ATOM 1608 O O . GLY A 1 213 ? -16.328 -9.085 14.649 1.00 58.34 213 GLY A O 1
ATOM 1609 N N . GLU A 1 214 ? -17.634 -9.936 13.051 1.00 53.75 214 GLU A N 1
ATOM 1610 C CA . GLU A 1 214 ? -18.877 -9.921 13.852 1.00 53.75 214 GLU A CA 1
ATOM 1611 C C . GLU A 1 214 ? -18.995 -11.053 14.908 1.00 53.75 214 GLU A C 1
ATOM 1613 O O . GLU A 1 214 ? -20.032 -11.198 15.553 1.00 53.75 214 GLU A O 1
ATOM 1618 N N . GLY A 1 215 ? -17.966 -11.888 15.109 1.00 47.56 215 GLY A N 1
ATOM 1619 C CA . GLY A 1 215 ? -18.107 -13.162 15.839 1.00 47.56 215 GLY A CA 1
ATOM 1620 C C . GLY A 1 215 ? -17.440 -13.301 17.215 1.00 47.56 215 GLY A C 1
ATOM 1621 O O . GLY A 1 215 ? -17.624 -14.337 17.853 1.00 47.56 215 GLY A O 1
ATOM 1622 N N . ALA A 1 216 ? -16.639 -12.339 17.682 1.00 45.19 216 ALA A N 1
ATOM 1623 C CA . ALA A 1 216 ? -15.754 -12.577 18.835 1.00 45.19 216 ALA A CA 1
ATOM 1624 C C . ALA A 1 216 ? -16.340 -12.229 20.220 1.00 45.19 216 ALA A C 1
ATOM 1626 O O . ALA A 1 216 ? -15.735 -12.606 21.223 1.00 45.19 216 ALA A O 1
ATOM 1627 N N . ASP A 1 217 ? -17.502 -11.568 20.300 1.00 42.91 217 ASP A N 1
ATOM 1628 C CA . ASP A 1 217 ? -18.041 -11.034 21.569 1.00 42.91 217 ASP A CA 1
ATOM 1629 C C . ASP A 1 217 ? -19.228 -11.828 22.166 1.00 42.91 217 ASP A C 1
ATOM 1631 O O . ASP A 1 217 ? -19.813 -11.427 23.172 1.00 42.91 217 ASP A O 1
ATOM 1635 N N . GLU A 1 218 ? -19.554 -13.006 21.618 1.00 37.91 218 GLU A N 1
ATOM 1636 C CA . GLU A 1 218 ? -20.503 -13.953 22.230 1.00 37.91 218 GLU A CA 1
ATOM 1637 C C . GLU A 1 218 ? -19.842 -15.311 22.543 1.00 37.91 218 GLU A C 1
ATOM 1639 O O . GLU A 1 218 ? -20.087 -16.317 21.874 1.00 37.91 218 GLU A O 1
ATOM 1644 N N . ALA A 1 219 ? -19.018 -15.363 23.598 1.00 35.81 219 ALA A N 1
ATOM 1645 C CA . ALA A 1 219 ? -18.619 -16.617 24.257 1.00 35.81 219 ALA A CA 1
ATOM 1646 C C . ALA A 1 219 ? -18.472 -16.466 25.781 1.00 35.81 219 ALA A C 1
ATOM 1648 O O . ALA A 1 219 ? -17.743 -15.556 26.237 1.00 35.81 219 ALA A O 1
#

Secondary structure (DSSP, 8-state):
--------PPPPPTT---GGG--HHHHHHHTTTBPPHHHHHHHHHHHHHSSS-TT-SS-TTSTTGGGGTSBPTT-HHHHTT--HHHHHHHHHHHHHHHHHHHHHHHH-GGG-----TTSS-HHHHHHHHHHHHHHHHTTSGGGGHHHHH-TTHHHHHHHHHHTS-GGGS-HHHHHT-TTTTS-HHHHHHHHHHHHHTHHHHHHHHHHHHTT-GGGSS--

pLDDT: mean 80.61, std 16.16, range [35.59, 96.81]

Radius of gyration: 18.92 Å; chains: 1; bounding box: 45×51×58 Å

Foldseek 3Di:
DDDPDDPPPDPQDLLFDAPVPDDPVLCVLQVVWFDDPLLLLLLLLLLLLQLDDQPPPPDPPCSCVCVVVGTDPPCVVVQVPDDPVRVCSRVRNSVSNSSNSNCCLPPPLVPDDRPQPDDPDSLVSLQSNLLSNVVNCVSCVVSCPQLCVDPVSVVLNLLSNLSHDLVSDDPVCSVVPPCVPPDPVVSVVSSVVSSVCVSVSSSQSSCVSVVNNPPDPDD